Protein AF-A0A838GCB9-F1 (afdb_monomer_lite)

pLDDT: mean 85.81, std 12.66, range [37.22, 97.5]

Secondary structure (DSSP, 8-state):
-----SSS---BTTTTB-HHHHHHHHHHHHHHHHHHSPTT-EEEEEE--S-HHHHHHHHHHHHHTT-EEEEEEEE--SS--TTTSS--S---EEEEEEEPPPHHHHHHHHHHTTSHHHHHHHHHHHHHHS-S--EETTEEEP-GGGSHHHHHHHHHHHHHHTT------HHHHHHHHTTTSEEETTEEE-GGGHHHHHHHHHHH--EEPPP--B-SHHHHHHHHHHHH-GGGT---EEHHHHHHHHHHHB---TTB-PPPHHHHHHHH-EE-TTSEEEPPPHHHHHHHHHHHHHHHHHHHHHHHH--S---SB-HHHHHHHHHHHHHTT-HHHHHHHHTTS-HHHHHT-HHHHHHHHHHHTT--

Radius of gyration: 21.24 Å; chains: 1; bounding box: 48×57×57 Å

Foldseek 3Di:
DDDPCQLPLDQDVVVPCHLVNSLVSLLVVLLVVLVPDAAFDKDKDKFDDQALLNVLSNVLSNVLSQKQWQDKDWAQPVDDDPVLVPDPGDRTIIITMIHRHHPVLVVVLVVQFQHPVNLVSQLVSSQVSHDLFDDDPLATEDRPCQAQVNSLVSSVSNNLSVVGHDNDDSLRSVVVQVVQFDAALRGTHDPVSVVVNVVSCVRRVDYDDDDQADQALVSLLVVVCCQAPVSNVHHFAAPVVVVVVSVVRYDDHFQEPHDDPVVSQQLQWDADPVRTTHGDDSVVRVVSPVVNLVVLCVQLVCLLPDDAASSHGRVSSLLSNLSVCVNVLVLVSLQVSLVSYDSSVCSSDSSSVSSNVSSVVVPD

Sequence (364 aa):
MITDATPEAIMDRVRRKALPDYGRLMQRCFAEYHRVLKPGRWMTVVFHNSSNAVWNVIQEGMLAAGFVVADVRTLDKQQGSFRQVTSSAVKQDLVISAYKPAEAFEERFRTEAGTEEGAWTFVRQHLDQLPVVVERGGIVERIAERQPFLLFDRMVAFHIQRNATVPLSVAAFLAGVQRRFAERDGMLFLPDQVQEYDEARLRLSQVAQIPMIVTDEKAAITWLRQQLDPALGGTPLTYQEIQPRFLTDLRQVKQEELPELRDMLSQNFLEDAVHRWYVPDPGKAEDLEQIRRRDLLRAYQIYVDGKGKLRSFRSEAVRAGFADAYRQGRFAEIVRLAERIPGERLQEDPDMLMYYDNASLRVD

Structure (mmCIF, N/CA/C/O backbone):
data_AF-A0A838GCB9-F1
#
_entry.id   AF-A0A838GCB9-F1
#
loop_
_atom_site.group_PDB
_atom_site.id
_atom_site.type_symbol
_atom_site.label_atom_id
_atom_site.label_alt_id
_atom_site.label_comp_id
_atom_site.label_asym_id
_atom_site.label_entity_id
_atom_site.label_seq_id
_atom_site.pdbx_PDB_ins_code
_atom_site.Cartn_x
_atom_site.Cartn_y
_atom_site.Cartn_z
_atom_site.occupancy
_atom_site.B_iso_or_equiv
_atom_site.auth_seq_id
_atom_site.auth_comp_id
_atom_site.auth_asym_id
_atom_site.auth_atom_id
_atom_site.pdbx_PDB_model_num
ATOM 1 N N . MET A 1 1 ? -6.221 32.661 32.073 1.00 45.91 1 MET A N 1
ATOM 2 C CA . MET A 1 1 ? -7.162 32.248 31.014 1.00 45.91 1 MET A CA 1
ATOM 3 C C . MET A 1 1 ? -6.863 30.783 30.734 1.00 45.91 1 MET A C 1
ATOM 5 O O . MET A 1 1 ? -5.728 30.491 30.389 1.00 45.91 1 MET A O 1
ATOM 9 N N . ILE A 1 2 ? -7.784 29.868 31.037 1.00 59.16 2 ILE A N 1
ATOM 10 C CA . ILE A 1 2 ? -7.606 28.435 30.756 1.00 59.16 2 ILE A CA 1
ATOM 11 C C . ILE A 1 2 ? -8.417 28.174 29.488 1.00 59.16 2 ILE A C 1
ATOM 13 O O . ILE A 1 2 ? -9.639 28.284 29.521 1.00 59.16 2 ILE A O 1
ATOM 17 N N . THR A 1 3 ? -7.745 27.944 28.365 1.00 70.81 3 THR A N 1
ATOM 18 C CA . THR A 1 3 ? -8.379 27.513 27.114 1.00 70.81 3 THR A CA 1
ATOM 19 C C . THR A 1 3 ? -8.881 26.078 27.270 1.00 70.81 3 THR A C 1
ATOM 21 O O . THR A 1 3 ? -8.213 25.250 27.895 1.00 70.81 3 THR A O 1
ATOM 24 N N . ASP A 1 4 ? -10.066 25.786 26.730 1.00 79.81 4 ASP A N 1
ATOM 25 C CA . ASP A 1 4 ? -10.561 24.413 26.651 1.00 79.81 4 ASP A CA 1
ATOM 26 C C . ASP A 1 4 ? -9.705 23.630 25.651 1.00 79.81 4 ASP A C 1
ATOM 28 O O . ASP A 1 4 ? -9.708 23.914 24.456 1.00 79.81 4 ASP A O 1
ATOM 32 N N . ALA A 1 5 ? -8.977 22.640 26.156 1.00 79.19 5 ALA A N 1
ATOM 33 C CA . ALA A 1 5 ? -8.090 21.799 25.363 1.00 79.19 5 ALA A CA 1
ATOM 34 C C . ALA A 1 5 ? -8.735 20.484 24.912 1.00 79.19 5 ALA A C 1
ATOM 36 O O . ALA A 1 5 ? -8.078 19.623 24.319 1.00 79.19 5 ALA A O 1
ATOM 37 N N . THR A 1 6 ? -10.022 20.290 25.197 1.00 81.69 6 THR A N 1
ATOM 38 C CA . THR A 1 6 ? -10.809 19.179 24.657 1.00 81.69 6 THR A CA 1
ATOM 39 C C . THR A 1 6 ? -10.700 19.094 23.127 1.00 81.69 6 THR A C 1
ATOM 41 O O . THR A 1 6 ? -10.344 18.015 22.638 1.00 81.69 6 THR A O 1
ATOM 44 N N . PRO A 1 7 ? -10.890 20.187 22.354 1.00 84.25 7 PRO A N 1
ATOM 45 C CA . PRO A 1 7 ? -10.776 20.146 20.896 1.00 84.25 7 PRO A CA 1
ATOM 46 C C . PRO A 1 7 ? -9.333 20.100 20.368 1.00 84.25 7 PRO A C 1
ATOM 48 O O . PRO A 1 7 ? -9.140 19.843 19.184 1.00 84.25 7 PRO A O 1
ATOM 51 N N . GLU A 1 8 ? -8.316 20.341 21.199 1.00 86.12 8 GLU A N 1
ATOM 52 C CA . GLU A 1 8 ? -6.920 20.395 20.750 1.00 86.12 8 GLU A CA 1
ATOM 53 C C . GLU A 1 8 ? -6.390 18.993 20.426 1.00 86.12 8 GLU A C 1
ATOM 55 O O . GLU A 1 8 ? -6.375 18.124 21.296 1.00 86.12 8 GLU A O 1
ATOM 60 N N . ALA A 1 9 ? -5.906 18.747 19.208 1.00 87.31 9 ALA A N 1
ATOM 61 C CA . ALA A 1 9 ? -5.276 17.476 18.848 1.00 87.31 9 ALA A CA 1
ATOM 62 C C . ALA A 1 9 ? -3.892 17.339 19.520 1.00 87.31 9 ALA A C 1
ATOM 64 O O . ALA A 1 9 ? -2.858 17.618 18.921 1.00 87.31 9 ALA A O 1
ATOM 65 N N . ILE A 1 10 ? -3.884 16.936 20.794 1.00 87.44 10 ILE A N 1
ATOM 66 C CA . ILE A 1 10 ? -2.691 16.702 21.617 1.00 87.44 10 ILE A CA 1
ATOM 67 C C . ILE A 1 10 ? -2.826 15.397 22.406 1.00 87.44 10 ILE A C 1
ATOM 69 O O . ILE A 1 10 ? -3.931 15.003 22.789 1.00 87.44 10 ILE A O 1
ATOM 73 N N . MET A 1 11 ? -1.690 14.763 22.696 1.00 84.44 11 MET A N 1
ATOM 74 C CA . MET A 1 11 ? -1.600 13.671 23.666 1.00 84.44 11 MET A CA 1
ATOM 75 C C . MET A 1 11 ? -1.214 14.241 25.033 1.00 84.44 11 MET A C 1
ATOM 77 O O . MET A 1 11 ? -0.181 14.895 25.170 1.00 84.44 11 MET A O 1
ATOM 81 N N . ASP A 1 12 ? -2.028 13.977 26.052 1.00 85.31 12 ASP A N 1
ATOM 82 C CA . ASP A 1 12 ? -1.832 14.486 27.410 1.00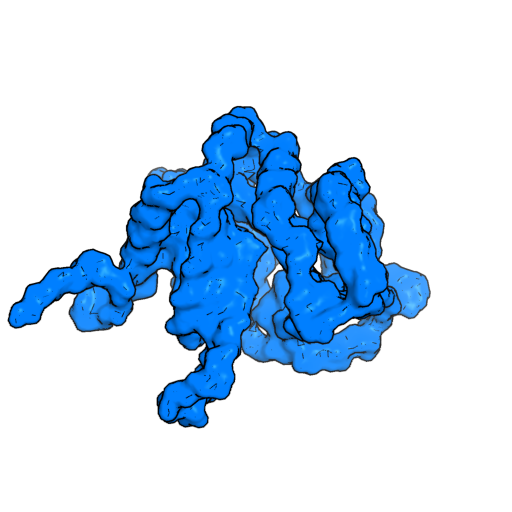 85.31 12 ASP A CA 1
ATOM 83 C C . ASP A 1 12 ? -2.283 13.431 28.427 1.00 85.31 12 ASP A C 1
ATOM 85 O O . ASP A 1 12 ? -3.468 13.117 28.554 1.00 85.31 12 ASP A O 1
ATOM 89 N N . ARG A 1 13 ? -1.322 12.894 29.188 1.00 82.06 13 ARG A N 1
ATOM 90 C CA . ARG A 1 13 ? -1.577 11.852 30.195 1.00 82.06 13 ARG A CA 1
ATOM 91 C C . ARG A 1 13 ? -2.436 12.346 31.358 1.00 82.06 13 ARG A C 1
ATOM 93 O O . ARG A 1 13 ? -3.263 11.586 31.851 1.00 82.06 13 ARG A O 1
ATOM 100 N N . VAL A 1 14 ? -2.257 13.593 31.796 1.00 83.56 14 VAL A N 1
ATOM 101 C CA . VAL A 1 14 ? -3.008 14.170 32.924 1.00 83.56 14 VAL A CA 1
ATOM 102 C C . VAL A 1 14 ? -4.468 14.353 32.527 1.00 83.56 14 VAL A C 1
ATOM 104 O O . VAL A 1 14 ? -5.371 14.053 33.305 1.00 83.56 14 VAL A O 1
ATOM 107 N N . ARG A 1 15 ? -4.696 14.768 31.278 1.00 80.62 15 ARG A N 1
ATOM 108 C CA . ARG A 1 15 ? -6.034 14.939 30.694 1.00 80.62 15 ARG A CA 1
ATOM 109 C C . ARG A 1 15 ? -6.602 13.657 30.081 1.00 80.62 15 ARG A C 1
ATOM 111 O O . ARG A 1 15 ? -7.670 13.705 29.484 1.00 80.62 15 ARG A O 1
ATOM 118 N N . ARG A 1 16 ? -5.911 12.521 30.250 1.00 83.06 16 ARG A N 1
ATOM 119 C CA . ARG A 1 16 ? -6.288 11.193 29.732 1.00 83.06 16 ARG A CA 1
ATOM 120 C C . ARG A 1 16 ? -6.536 11.165 28.216 1.00 83.06 16 ARG A C 1
ATOM 122 O O . ARG A 1 16 ? -7.357 10.385 27.758 1.00 83.06 16 ARG A O 1
ATOM 129 N N . LYS A 1 17 ? -5.817 11.991 27.451 1.00 86.50 17 LYS A N 1
ATOM 130 C CA . LYS A 1 17 ? -5.826 11.985 25.982 1.00 86.50 17 LYS A CA 1
ATOM 131 C C . LYS A 1 17 ? -4.697 11.091 25.491 1.00 86.50 17 LYS A C 1
ATOM 133 O O . LYS A 1 17 ? -3.527 11.488 25.521 1.00 86.50 17 LYS A O 1
ATOM 138 N N . ALA A 1 18 ? -5.042 9.872 25.106 1.00 86.94 18 ALA A N 1
ATOM 139 C CA . ALA A 1 18 ? -4.110 8.888 24.581 1.00 86.94 18 ALA A CA 1
ATOM 140 C C . ALA A 1 18 ? -4.051 8.947 23.045 1.00 86.94 18 ALA A C 1
ATOM 142 O O . ALA A 1 18 ? -4.641 9.814 22.401 1.00 86.94 18 ALA A O 1
ATOM 143 N N . LEU A 1 19 ? -3.297 8.025 22.449 1.00 83.69 19 LEU A N 1
ATOM 144 C CA . LEU A 1 19 ? -3.118 7.950 21.002 1.00 83.69 19 LEU A CA 1
ATOM 145 C C . LEU A 1 19 ? -4.442 7.728 20.230 1.00 83.69 19 LEU A C 1
ATOM 147 O O . LEU A 1 19 ? -4.638 8.416 19.230 1.00 83.69 19 LEU A O 1
ATOM 151 N N . PRO A 1 20 ? -5.399 6.900 20.704 1.00 83.00 20 PRO A N 1
ATOM 152 C CA . PRO A 1 20 ? -6.718 6.804 20.069 1.00 83.00 20 PRO A CA 1
ATOM 153 C C . PRO A 1 20 ? -7.492 8.134 20.056 1.00 83.00 20 PRO A C 1
ATOM 155 O O . PRO A 1 20 ? -8.086 8.500 19.043 1.00 83.00 20 PRO A O 1
ATOM 158 N N . ASP A 1 21 ? -7.447 8.902 21.152 1.00 86.25 21 ASP A N 1
ATOM 159 C CA . ASP A 1 21 ? -8.101 10.216 21.225 1.00 86.25 21 ASP A CA 1
ATOM 160 C C . ASP A 1 21 ? -7.461 11.211 20.256 1.00 86.25 21 ASP A C 1
ATOM 162 O O . ASP A 1 21 ? -8.157 11.969 19.577 1.00 86.25 21 ASP A O 1
ATOM 166 N N . TYR A 1 22 ? -6.126 11.192 20.177 1.00 88.81 22 TYR A N 1
ATOM 167 C CA . TYR A 1 22 ? -5.368 11.991 19.221 1.00 88.81 22 TYR A CA 1
ATOM 168 C C . TYR A 1 22 ? -5.768 11.656 17.781 1.00 88.81 22 TYR A C 1
ATOM 170 O O . TYR A 1 22 ? -6.058 12.572 17.014 1.00 88.81 22 TYR A O 1
ATOM 178 N N . GLY A 1 23 ? -5.874 10.369 17.442 1.00 86.81 23 GLY A N 1
ATOM 179 C CA . GLY A 1 23 ? -6.330 9.918 16.128 1.00 86.81 23 GLY A CA 1
ATOM 180 C C . GLY A 1 23 ? -7.715 10.423 15.769 1.00 86.81 23 GLY A C 1
ATOM 181 O O . GLY A 1 23 ? -7.888 11.058 14.731 1.00 86.81 23 GLY A O 1
ATOM 182 N N . ARG A 1 24 ? -8.682 10.270 16.678 1.00 88.31 24 ARG A N 1
ATOM 183 C CA . ARG A 1 24 ? -10.041 10.788 16.479 1.00 88.31 24 ARG A CA 1
ATOM 184 C C . ARG A 1 24 ? -10.065 12.306 16.273 1.00 88.31 24 ARG A C 1
ATOM 186 O O . ARG A 1 24 ? -10.846 12.812 15.467 1.00 88.31 24 ARG A O 1
ATOM 193 N N . LEU A 1 25 ? -9.245 13.057 17.007 1.00 92.25 25 LEU A N 1
ATOM 194 C CA . LEU A 1 25 ? -9.152 14.512 16.851 1.00 92.25 25 LEU A CA 1
ATOM 195 C C . LEU A 1 25 ? -8.504 14.897 15.515 1.00 92.25 25 LEU A C 1
ATOM 197 O O . LEU A 1 25 ? -9.031 15.766 14.823 1.00 92.25 25 LEU A O 1
ATOM 201 N N . MET A 1 26 ? -7.431 14.212 15.117 1.00 93.25 26 MET A N 1
ATOM 202 C CA . MET A 1 26 ? -6.788 14.411 13.817 1.00 93.25 26 MET A CA 1
ATOM 203 C C . MET A 1 26 ? -7.731 14.078 12.659 1.00 93.25 26 MET A C 1
ATOM 205 O O . MET A 1 26 ? -7.860 14.881 11.738 1.00 93.25 26 MET A O 1
ATOM 209 N N . GLN A 1 27 ? -8.464 12.965 12.732 1.00 93.12 27 GLN A N 1
ATOM 210 C CA . GLN A 1 27 ? -9.489 12.605 11.750 1.00 93.12 27 GLN A CA 1
ATOM 211 C C . GLN A 1 27 ? -10.542 13.711 11.607 1.00 93.12 27 GLN A C 1
ATOM 213 O O . GLN A 1 27 ? -10.921 14.054 10.492 1.00 93.12 27 GLN A O 1
ATOM 218 N N . ARG A 1 28 ? -10.990 14.330 12.711 1.00 94.06 28 ARG A N 1
ATOM 219 C CA . ARG A 1 28 ? -11.922 15.473 12.651 1.00 94.06 28 ARG A CA 1
ATOM 220 C C . ARG A 1 28 ? -11.315 16.682 11.939 1.00 94.06 28 ARG A C 1
ATOM 222 O O . ARG A 1 28 ? -12.014 17.324 11.159 1.00 94.06 28 ARG A O 1
ATOM 229 N N . CYS A 1 29 ? -10.039 16.987 12.181 1.00 95.25 29 CYS A N 1
ATOM 230 C CA . CYS A 1 29 ? -9.337 18.043 11.449 1.00 95.25 29 CYS A CA 1
ATOM 231 C C . CYS A 1 29 ? -9.272 17.727 9.949 1.00 95.25 29 CYS A C 1
ATOM 233 O O . CYS A 1 29 ? -9.591 18.586 9.130 1.00 95.25 29 CYS A O 1
ATOM 235 N N . PHE A 1 30 ? -8.925 16.491 9.582 1.00 96.31 30 PHE A N 1
ATOM 236 C CA . PHE A 1 30 ? -8.882 16.069 8.183 1.00 96.31 30 PHE A CA 1
ATOM 237 C C . PHE A 1 30 ? -10.261 16.064 7.529 1.00 96.31 30 PHE A C 1
ATOM 239 O O . PHE A 1 30 ? -10.378 16.515 6.396 1.00 96.31 30 PHE A O 1
ATOM 246 N N . ALA A 1 31 ? -11.318 15.661 8.232 1.00 96.38 31 ALA A N 1
ATOM 247 C CA . ALA A 1 31 ? -12.684 15.743 7.722 1.00 96.38 31 ALA A CA 1
ATOM 248 C C . ALA A 1 31 ? -13.076 17.192 7.391 1.00 96.38 31 ALA A C 1
ATOM 250 O O . ALA A 1 31 ? -13.691 17.451 6.356 1.00 96.38 31 ALA A O 1
ATOM 251 N N . GLU A 1 32 ? -12.661 18.152 8.221 1.00 97.31 32 GLU A N 1
ATOM 252 C CA . GLU A 1 32 ? -12.894 19.569 7.949 1.00 97.31 32 GLU A CA 1
ATOM 253 C C . GLU A 1 32 ? -12.072 20.069 6.753 1.00 97.31 32 GLU A C 1
ATOM 255 O O . GLU A 1 32 ? -12.615 20.752 5.882 1.00 97.31 32 GLU A O 1
ATOM 260 N N . TYR A 1 33 ? -10.801 19.668 6.633 1.00 96.75 33 TYR A N 1
ATOM 261 C CA . TYR A 1 33 ? -9.998 19.966 5.441 1.00 96.75 33 TYR A CA 1
ATOM 262 C C . TYR A 1 33 ? -10.607 19.363 4.175 1.00 96.75 33 TYR A C 1
ATOM 264 O O . TYR A 1 33 ? -10.706 20.043 3.156 1.00 96.75 33 TYR A O 1
ATOM 272 N N . HIS A 1 34 ? -11.087 18.123 4.241 1.00 96.44 34 HIS A N 1
ATOM 273 C CA . HIS A 1 34 ? -11.761 17.463 3.131 1.00 96.44 34 HIS A CA 1
ATOM 274 C C . HIS A 1 34 ? -13.046 18.201 2.735 1.00 96.44 34 HIS A C 1
ATOM 276 O O . HIS A 1 34 ? -13.335 18.357 1.545 1.00 96.44 34 HIS A O 1
ATOM 282 N N . ARG A 1 35 ? -13.809 18.707 3.713 1.00 96.75 35 ARG A N 1
ATOM 283 C CA . ARG A 1 35 ? -15.036 19.481 3.481 1.00 96.75 35 ARG A CA 1
ATOM 284 C C . ARG A 1 35 ? -14.763 20.773 2.708 1.00 96.75 35 ARG A C 1
ATOM 286 O O . ARG A 1 35 ? -15.509 21.081 1.781 1.00 96.75 35 ARG A O 1
ATOM 293 N N . VAL A 1 36 ? -13.719 21.521 3.075 1.00 97.19 36 VAL A N 1
ATOM 294 C CA . VAL A 1 36 ? -13.419 22.834 2.466 1.00 97.19 36 VAL A CA 1
ATOM 295 C C . VAL A 1 36 ? -12.573 22.749 1.195 1.00 97.19 36 VAL A C 1
ATOM 297 O O . VAL A 1 36 ? -12.641 23.646 0.353 1.00 97.19 36 VAL A O 1
ATOM 300 N N . LEU A 1 37 ? -11.780 21.688 1.029 1.00 96.94 37 LEU A N 1
ATOM 301 C CA . LEU A 1 37 ? -10.939 21.508 -0.148 1.00 96.94 37 LEU A CA 1
ATOM 302 C C . LEU A 1 37 ? -11.798 21.181 -1.379 1.00 96.94 37 LEU A C 1
ATOM 304 O O . LEU A 1 37 ? -12.712 20.351 -1.334 1.00 96.94 37 LEU A O 1
ATOM 308 N N . LYS A 1 38 ? -11.497 21.830 -2.508 1.00 96.38 38 LYS A N 1
ATOM 309 C CA . LYS A 1 38 ? -12.174 21.547 -3.783 1.00 96.38 38 LYS A CA 1
ATOM 310 C C . LYS A 1 38 ? -11.822 20.128 -4.275 1.00 96.38 38 LYS A C 1
ATOM 312 O O . LYS A 1 38 ? -10.686 19.702 -4.064 1.00 96.38 38 LYS A O 1
ATOM 317 N N . PRO A 1 39 ? -12.745 19.406 -4.938 1.00 94.19 39 PRO A N 1
ATOM 318 C CA . PRO A 1 39 ? -12.444 18.106 -5.544 1.00 94.19 39 PRO A CA 1
ATOM 319 C C . PRO A 1 39 ? -11.237 18.162 -6.494 1.00 94.19 39 PRO A C 1
ATOM 321 O O . PRO A 1 39 ? -11.030 19.172 -7.172 1.00 94.19 39 PRO A O 1
ATOM 324 N N . GLY A 1 40 ? -10.430 17.098 -6.521 1.00 91.38 40 GLY A N 1
ATOM 325 C CA . GLY A 1 40 ? -9.207 17.004 -7.332 1.00 91.38 40 GLY A CA 1
ATOM 326 C C . GLY A 1 40 ? -8.047 17.887 -6.857 1.00 91.38 40 GLY A C 1
ATOM 327 O O . GLY A 1 40 ? -7.080 18.085 -7.589 1.00 91.38 40 GLY A O 1
ATOM 328 N N . ARG A 1 41 ? -8.137 18.489 -5.663 1.00 94.69 41 ARG A N 1
ATOM 329 C CA . ARG A 1 41 ? -7.059 19.307 -5.087 1.00 94.69 41 ARG A CA 1
ATOM 330 C C . ARG A 1 41 ? -6.334 18.572 -3.972 1.00 94.69 41 ARG A C 1
ATOM 332 O O . ARG A 1 41 ? -6.837 17.614 -3.389 1.00 94.69 41 ARG A O 1
ATOM 339 N N . TRP A 1 42 ? -5.133 19.060 -3.703 1.00 95.44 42 TRP A N 1
ATOM 340 C CA . TRP A 1 42 ? -4.157 18.427 -2.835 1.00 95.44 42 TRP A CA 1
ATOM 341 C C . TRP A 1 42 ? -4.040 19.155 -1.506 1.00 95.44 42 TRP A C 1
ATOM 343 O O . TRP A 1 42 ? -4.253 20.366 -1.418 1.00 95.44 42 TRP A O 1
ATOM 353 N N . MET A 1 43 ? -3.642 18.404 -0.491 1.00 95.12 43 MET A N 1
ATOM 354 C CA . MET A 1 43 ? -3.078 18.929 0.735 1.00 95.12 43 MET A CA 1
ATOM 355 C C . MET A 1 43 ? -1.759 18.219 1.028 1.00 95.12 43 MET A C 1
ATOM 357 O O . MET A 1 43 ? -1.580 17.040 0.715 1.00 95.12 43 MET A O 1
ATOM 361 N N . THR A 1 44 ? -0.848 18.937 1.671 1.00 92.50 44 THR A N 1
ATOM 362 C CA . THR A 1 44 ? 0.411 18.378 2.152 1.00 92.50 44 THR A CA 1
ATOM 363 C C . THR A 1 44 ? 0.498 18.615 3.646 1.00 92.50 44 THR A C 1
ATOM 365 O O . THR A 1 44 ? 0.353 19.743 4.118 1.00 92.50 44 THR A O 1
ATOM 368 N N . VAL A 1 45 ? 0.733 17.543 4.391 1.00 90.75 45 VAL A N 1
ATOM 369 C CA . VAL A 1 45 ? 0.873 17.568 5.842 1.00 90.75 45 VAL A CA 1
ATOM 370 C C . VAL A 1 45 ? 2.329 17.306 6.172 1.00 90.75 45 VAL A C 1
ATOM 372 O O . VAL A 1 45 ? 2.877 16.261 5.827 1.00 90.75 45 VAL A O 1
ATOM 375 N N . VAL A 1 46 ? 2.954 18.272 6.838 1.00 86.00 46 VAL A N 1
ATOM 376 C CA . VAL A 1 46 ? 4.311 18.134 7.365 1.00 86.00 46 VAL A CA 1
ATOM 377 C C . VAL A 1 46 ? 4.205 17.903 8.857 1.00 86.00 46 VAL A C 1
ATOM 379 O O . VAL A 1 46 ? 3.587 18.692 9.574 1.00 86.00 46 VAL A O 1
ATOM 382 N N . PHE A 1 47 ? 4.800 16.819 9.325 1.00 80.00 47 PHE A N 1
ATOM 383 C CA . PHE A 1 47 ? 4.770 16.457 10.730 1.00 80.00 47 PHE A CA 1
ATOM 384 C C . PHE A 1 47 ? 6.129 15.910 11.161 1.00 80.00 47 PHE A C 1
ATOM 386 O O . PHE A 1 47 ? 6.981 15.606 10.328 1.00 80.00 47 PHE A O 1
ATOM 393 N N . HIS A 1 48 ? 6.352 15.831 12.469 1.00 77.56 48 HIS A N 1
ATOM 394 C CA . HIS A 1 48 ? 7.546 15.235 13.051 1.00 77.56 48 HIS A CA 1
ATOM 395 C C . HIS A 1 48 ? 7.163 14.452 14.301 1.00 77.56 48 HIS A C 1
ATOM 397 O O . HIS A 1 48 ? 6.597 15.011 15.244 1.00 77.56 48 HIS A O 1
ATOM 403 N N . ASN A 1 49 ? 7.518 13.171 14.336 1.00 70.44 49 ASN A N 1
ATOM 404 C CA . ASN A 1 49 ? 7.393 12.340 15.523 1.00 70.44 49 ASN A CA 1
ATOM 405 C C . ASN A 1 49 ? 8.398 11.188 15.488 1.00 70.44 49 ASN A C 1
ATOM 407 O O . ASN A 1 49 ? 8.739 10.670 14.428 1.00 70.44 49 ASN A O 1
ATOM 411 N N . SER A 1 50 ? 8.859 10.760 16.658 1.00 64.88 50 SER A N 1
ATOM 412 C CA . SER A 1 50 ? 9.741 9.600 16.793 1.00 64.88 50 SER A CA 1
ATOM 413 C C . SER A 1 50 ? 8.990 8.263 16.864 1.00 64.88 50 SER A C 1
ATOM 415 O O . SER A 1 50 ? 9.633 7.218 16.841 1.00 64.88 50 SER A O 1
ATOM 417 N N . SER A 1 51 ? 7.656 8.277 16.965 1.00 69.50 51 SER A N 1
ATOM 418 C CA . SER A 1 51 ? 6.800 7.092 17.089 1.00 69.50 51 SER A CA 1
ATOM 419 C C . SER A 1 51 ? 6.038 6.794 15.795 1.00 69.50 51 SER A C 1
ATOM 421 O O . SER A 1 51 ? 5.169 7.571 15.398 1.00 69.50 51 SER A O 1
ATOM 423 N N . ASN A 1 52 ? 6.315 5.628 15.193 1.00 66.94 52 ASN A N 1
ATOM 424 C CA . ASN A 1 52 ? 5.602 5.062 14.032 1.00 66.94 52 ASN A CA 1
ATOM 425 C C . ASN A 1 52 ? 4.083 4.994 14.238 1.00 66.94 52 ASN A C 1
ATOM 427 O O . ASN A 1 52 ? 3.326 5.339 13.335 1.00 66.94 52 ASN A O 1
ATOM 431 N N . ALA A 1 53 ? 3.633 4.662 15.449 1.00 69.88 53 ALA A N 1
ATOM 432 C CA . ALA A 1 53 ? 2.211 4.604 15.769 1.00 69.88 53 ALA A CA 1
ATOM 433 C C . ALA A 1 53 ? 1.498 5.959 15.569 1.00 69.88 53 ALA A C 1
ATOM 435 O O . ALA A 1 53 ? 0.383 6.001 15.056 1.00 69.88 53 ALA A O 1
ATOM 436 N N . VAL A 1 54 ? 2.145 7.088 15.893 1.00 79.00 54 VAL A N 1
ATOM 437 C CA . VAL A 1 54 ? 1.554 8.424 15.670 1.00 79.00 54 VAL A CA 1
ATOM 438 C C . VAL A 1 54 ? 1.451 8.746 14.179 1.00 79.00 54 VAL A C 1
ATOM 440 O O . VAL A 1 54 ? 0.465 9.338 13.740 1.00 79.00 54 VAL A O 1
ATOM 443 N N . TRP A 1 55 ? 2.447 8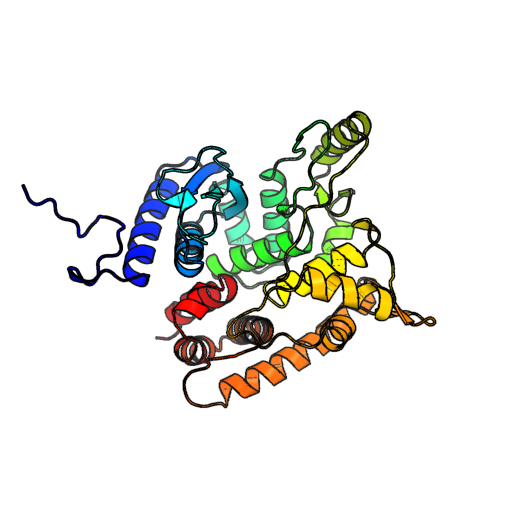.340 13.391 1.00 76.38 55 TRP A N 1
ATOM 444 C CA . TRP A 1 55 ? 2.456 8.552 11.943 1.00 76.38 55 TRP A CA 1
ATOM 445 C C . TRP A 1 55 ? 1.302 7.851 11.243 1.00 76.38 55 TRP A C 1
ATOM 447 O O . TRP A 1 55 ? 0.633 8.440 10.393 1.00 76.38 55 TRP A O 1
ATOM 457 N N . ASN A 1 56 ? 1.053 6.606 11.616 1.00 75.88 56 ASN A N 1
ATOM 458 C CA . ASN A 1 56 ? 0.004 5.817 10.997 1.00 75.88 56 ASN A CA 1
ATOM 459 C C . ASN A 1 56 ? -1.384 6.282 11.403 1.00 75.88 56 ASN A C 1
ATOM 461 O O . ASN A 1 56 ? -2.241 6.385 10.537 1.00 75.88 56 ASN A O 1
ATOM 465 N N . VAL A 1 57 ? -1.570 6.686 12.661 1.00 83.62 57 VAL A N 1
ATOM 466 C CA . VAL A 1 57 ? -2.813 7.316 13.125 1.00 83.62 57 VAL A CA 1
ATOM 467 C C . VAL A 1 57 ? -3.145 8.583 12.321 1.00 83.62 57 VAL A C 1
ATOM 469 O O . VAL A 1 57 ? -4.305 8.865 12.026 1.00 83.62 57 VAL A O 1
ATOM 472 N N . ILE A 1 58 ? -2.133 9.358 11.923 1.00 87.00 58 ILE A N 1
ATOM 473 C CA . ILE A 1 58 ? -2.331 10.530 11.062 1.00 87.00 58 ILE A CA 1
ATOM 474 C C . ILE A 1 58 ? -2.737 10.115 9.641 1.00 87.00 58 ILE A C 1
ATOM 476 O O . ILE A 1 58 ? -3.690 10.679 9.105 1.00 87.00 58 ILE A O 1
ATOM 480 N N . GLN A 1 59 ? -2.045 9.144 9.036 1.00 84.44 59 GLN A N 1
ATOM 481 C CA . GLN A 1 59 ? -2.381 8.643 7.695 1.00 84.44 59 GLN A CA 1
ATOM 482 C C . GLN A 1 59 ? -3.784 8.030 7.652 1.00 84.44 59 GLN A C 1
ATOM 484 O O . GLN A 1 59 ? -4.575 8.361 6.774 1.00 84.44 59 GLN A O 1
ATOM 489 N N . GLU A 1 60 ? -4.118 7.202 8.634 1.00 82.75 60 GLU A N 1
ATOM 490 C CA . GLU A 1 60 ? -5.448 6.638 8.832 1.00 82.75 60 GLU A CA 1
ATOM 491 C C . GLU A 1 60 ? -6.501 7.738 8.967 1.00 82.75 60 GLU A C 1
ATOM 493 O O . GLU A 1 60 ? -7.513 7.704 8.274 1.00 82.75 60 GLU A O 1
ATOM 498 N N . GLY A 1 61 ? -6.248 8.760 9.789 1.00 89.38 61 GLY A N 1
ATOM 499 C CA . GLY A 1 61 ? -7.157 9.892 9.928 1.00 89.38 61 GLY A CA 1
ATOM 500 C C . GLY A 1 61 ? -7.431 10.611 8.601 1.00 89.38 61 GLY A C 1
ATOM 501 O O . GLY A 1 61 ? -8.555 11.061 8.380 1.00 89.38 61 GLY A O 1
ATOM 502 N N . MET A 1 62 ? -6.440 10.710 7.704 1.00 91.88 62 MET A N 1
ATOM 503 C CA . MET A 1 62 ? -6.635 11.269 6.357 1.00 91.88 62 MET A CA 1
ATOM 504 C C . MET A 1 62 ? -7.479 10.347 5.477 1.00 91.88 62 MET A C 1
ATOM 506 O O . MET A 1 62 ? -8.421 10.801 4.827 1.00 91.88 62 MET A O 1
ATOM 510 N N . LEU A 1 63 ? -7.146 9.059 5.477 1.00 88.56 63 LEU A N 1
ATOM 511 C CA . LEU A 1 63 ? -7.832 8.025 4.713 1.00 88.56 63 LEU A CA 1
ATOM 512 C C . LEU A 1 63 ? -9.312 7.913 5.118 1.00 88.56 63 LEU A C 1
ATOM 514 O O . LEU A 1 63 ? -10.204 8.007 4.278 1.00 88.56 63 LEU A O 1
ATOM 518 N N . ALA A 1 64 ? -9.588 7.836 6.420 1.00 87.44 64 ALA A N 1
ATOM 519 C CA . ALA A 1 64 ? -10.935 7.812 6.983 1.00 87.44 64 ALA A CA 1
ATOM 520 C C . ALA A 1 64 ? -11.715 9.118 6.743 1.00 87.44 64 ALA A C 1
ATOM 522 O O . ALA A 1 64 ? -12.945 9.116 6.754 1.00 87.44 64 ALA A O 1
ATOM 523 N N . ALA A 1 65 ? -11.025 10.241 6.515 1.00 92.69 65 ALA A N 1
ATOM 524 C CA . ALA A 1 65 ? -11.641 11.501 6.097 1.00 92.69 65 ALA A CA 1
ATOM 525 C C . ALA A 1 65 ? -11.956 11.564 4.587 1.00 92.69 65 ALA A C 1
ATOM 527 O O . ALA A 1 65 ? -12.586 12.527 4.147 1.00 92.69 65 ALA A O 1
ATOM 528 N N . GLY A 1 66 ? -11.548 10.560 3.803 1.00 91.56 66 GLY A N 1
ATOM 529 C CA . GLY A 1 66 ? -11.822 10.444 2.368 1.00 91.56 66 GLY A CA 1
ATOM 530 C C . GLY A 1 66 ? -10.676 10.876 1.450 1.00 91.56 66 GLY A C 1
ATOM 531 O O . GLY A 1 66 ? -10.828 10.818 0.228 1.00 91.56 66 GLY A O 1
ATOM 532 N N . PHE A 1 67 ? -9.528 11.282 1.999 1.00 94.56 67 PHE A N 1
ATOM 533 C CA . PHE A 1 67 ? -8.342 11.572 1.193 1.00 94.56 67 PHE A CA 1
ATOM 534 C C . PHE A 1 67 ? -7.689 10.295 0.665 1.00 94.56 67 PHE A C 1
ATOM 536 O O . PHE A 1 67 ? -7.740 9.245 1.297 1.00 94.56 67 PHE A O 1
ATOM 543 N N . VAL A 1 68 ? -6.991 10.414 -0.462 1.00 92.06 68 VAL A N 1
ATOM 544 C CA . VAL A 1 68 ? -6.088 9.376 -0.962 1.00 92.06 68 VAL A CA 1
ATOM 545 C C . VAL A 1 68 ? -4.654 9.849 -0.769 1.00 92.06 68 VAL A C 1
ATOM 547 O O . VAL A 1 68 ? -4.267 10.897 -1.287 1.00 92.06 68 VAL A O 1
ATOM 550 N N . VAL A 1 69 ? -3.870 9.088 -0.003 1.00 88.69 69 VAL A N 1
ATOM 551 C CA . VAL A 1 69 ? -2.435 9.342 0.179 1.00 88.69 69 VAL A CA 1
ATOM 552 C C . VAL A 1 69 ? -1.717 8.976 -1.113 1.00 88.69 69 VAL A C 1
ATOM 554 O O . VAL A 1 69 ? -1.851 7.854 -1.595 1.00 88.69 69 VAL A O 1
ATOM 557 N N . ALA A 1 70 ? -0.987 9.933 -1.675 1.00 85.44 70 ALA A N 1
ATOM 558 C CA . ALA A 1 70 ? -0.332 9.794 -2.968 1.00 85.44 70 ALA A CA 1
ATOM 559 C C . ALA A 1 70 ? 1.188 9.764 -2.889 1.00 85.44 70 ALA A C 1
ATOM 561 O O . ALA A 1 70 ? 1.811 9.353 -3.858 1.00 85.44 70 ALA A O 1
ATOM 562 N N . ASP A 1 71 ? 1.776 10.245 -1.794 1.00 79.25 71 ASP A N 1
ATOM 563 C CA . ASP A 1 71 ? 3.222 10.245 -1.599 1.00 79.25 71 ASP A CA 1
ATOM 564 C C . ASP A 1 71 ? 3.560 10.470 -0.120 1.00 79.25 71 ASP A C 1
ATOM 566 O O . ASP A 1 71 ? 2.929 11.292 0.555 1.00 79.25 71 ASP A O 1
ATOM 570 N N . VAL A 1 72 ? 4.574 9.763 0.379 1.00 72.19 72 VAL A N 1
ATOM 571 C CA . VAL A 1 72 ? 5.128 9.949 1.726 1.00 72.19 72 VAL A CA 1
ATOM 572 C C . VAL A 1 72 ? 6.641 10.061 1.605 1.00 72.19 72 VAL A C 1
ATOM 574 O O . VAL A 1 72 ? 7.322 9.100 1.255 1.00 72.19 72 VAL A O 1
ATOM 577 N N . ARG A 1 73 ? 7.180 11.241 1.918 1.00 71.06 73 ARG A N 1
ATOM 578 C CA . ARG A 1 73 ? 8.620 11.531 1.829 1.00 71.06 73 ARG A CA 1
ATOM 579 C C . ARG A 1 73 ? 9.190 11.953 3.166 1.00 71.06 73 ARG A C 1
ATOM 581 O O . ARG A 1 73 ? 8.477 12.502 4.000 1.00 71.06 73 ARG A O 1
ATOM 588 N N . THR A 1 74 ? 10.496 11.781 3.335 1.00 61.88 74 THR A N 1
ATOM 589 C CA . THR A 1 74 ? 11.247 12.433 4.408 1.00 61.88 74 THR A CA 1
ATOM 590 C C . THR A 1 74 ? 11.750 13.810 3.959 1.00 61.88 74 THR A C 1
ATOM 592 O O . THR A 1 74 ? 12.188 14.003 2.824 1.00 61.88 74 THR A O 1
ATOM 595 N N . LEU A 1 75 ? 11.686 14.791 4.855 1.00 60.91 75 LEU A N 1
ATOM 596 C CA . LEU A 1 75 ? 12.224 16.135 4.703 1.00 60.91 75 LEU A CA 1
ATOM 597 C C . LEU A 1 75 ? 13.403 16.304 5.662 1.00 60.91 75 LEU A C 1
ATOM 599 O O . LEU A 1 75 ? 13.242 16.327 6.885 1.00 60.91 75 LEU A O 1
ATOM 603 N N . ASP A 1 76 ? 14.594 16.449 5.086 1.00 57.44 76 ASP A N 1
ATOM 604 C CA . ASP A 1 76 ? 15.804 16.798 5.820 1.00 57.44 76 ASP A CA 1
ATOM 605 C C . ASP A 1 76 ? 15.936 18.323 5.904 1.00 57.44 76 ASP A C 1
ATOM 607 O O . ASP A 1 76 ? 16.141 19.005 4.899 1.00 57.44 76 ASP A O 1
ATOM 611 N N . LYS A 1 77 ? 15.792 18.868 7.114 1.00 55.06 77 LYS A N 1
ATOM 612 C CA . LYS A 1 77 ? 15.833 20.314 7.363 1.00 55.06 77 LYS A CA 1
ATOM 613 C C . LYS A 1 77 ? 17.247 20.905 7.348 1.00 55.06 77 LYS A C 1
ATOM 615 O O . LYS A 1 77 ? 17.360 22.122 7.465 1.00 55.06 77 LYS A O 1
ATOM 620 N N . GLN A 1 78 ? 18.303 20.089 7.215 1.00 47.31 78 GLN A N 1
ATOM 621 C CA . GLN A 1 78 ? 19.737 20.446 7.235 1.00 47.31 78 GLN A CA 1
ATOM 622 C C . GLN A 1 78 ? 20.254 21.141 8.517 1.00 47.31 78 GLN A C 1
ATOM 624 O O . GLN A 1 78 ? 21.390 20.901 8.921 1.00 47.31 78 GLN A O 1
ATOM 629 N N . GLN A 1 79 ? 19.443 21.950 9.207 1.00 39.69 79 GLN A N 1
ATOM 630 C CA . GLN A 1 79 ? 19.770 22.631 10.457 1.00 39.69 79 GLN A CA 1
ATOM 631 C C . GLN A 1 79 ? 18.912 22.065 11.600 1.00 39.69 79 GLN A C 1
ATOM 633 O O . GLN A 1 79 ? 17.722 22.353 11.723 1.00 39.69 79 GLN A O 1
ATOM 638 N N . GLY A 1 80 ? 19.514 21.215 12.435 1.00 44.53 80 GLY A N 1
ATOM 639 C CA . GLY A 1 80 ? 18.852 20.653 13.613 1.00 44.53 80 GLY A CA 1
ATOM 640 C C . GLY A 1 80 ? 18.771 21.662 14.760 1.00 44.53 80 GLY A C 1
ATOM 641 O O . GLY A 1 80 ? 19.707 22.426 14.997 1.00 44.53 80 GLY A O 1
ATOM 642 N N . SER A 1 81 ? 17.677 21.648 15.522 1.00 49.22 81 SER A N 1
ATOM 643 C CA . SER A 1 81 ? 17.625 22.366 16.803 1.00 49.22 81 SER A CA 1
ATOM 644 C C . SER A 1 81 ? 18.610 21.747 17.808 1.00 49.22 81 SER A C 1
ATOM 646 O O . SER A 1 81 ? 18.937 20.562 17.719 1.00 49.22 81 SER A O 1
ATOM 648 N N . PHE A 1 82 ? 19.043 22.503 18.823 1.00 44.97 82 PHE A N 1
ATOM 649 C CA . PHE A 1 82 ? 19.990 22.036 19.853 1.00 44.97 82 PHE A CA 1
ATOM 650 C C . PHE A 1 82 ? 19.590 20.707 20.547 1.00 44.97 82 PHE A C 1
ATOM 652 O O . PHE A 1 82 ? 20.461 20.005 21.055 1.00 44.97 82 PHE A O 1
ATOM 659 N N . ARG A 1 83 ? 18.302 20.311 20.538 1.00 45.22 83 ARG A N 1
ATOM 660 C CA . ARG A 1 83 ? 17.822 19.008 21.058 1.00 45.22 83 ARG A CA 1
ATOM 661 C C . ARG A 1 83 ? 17.900 17.838 20.063 1.00 45.22 83 ARG A C 1
ATOM 663 O O . ARG A 1 83 ? 17.886 16.683 20.483 1.00 45.22 83 ARG A O 1
ATOM 670 N N . GLN A 1 84 ? 17.997 18.110 18.764 1.00 37.22 84 GLN A N 1
ATOM 671 C CA . GLN A 1 84 ? 18.173 17.086 17.722 1.00 37.22 84 GLN A CA 1
ATOM 672 C C . GLN A 1 84 ? 19.637 16.643 17.575 1.00 37.22 84 GLN A C 1
ATOM 674 O O . GLN A 1 84 ? 19.910 15.601 16.986 1.00 37.22 84 GLN A O 1
ATOM 679 N N . VAL A 1 85 ? 20.584 17.403 18.135 1.00 44.88 85 VAL A N 1
ATOM 680 C CA . VAL A 1 85 ? 22.017 17.058 18.139 1.00 44.88 85 VAL A CA 1
ATOM 681 C C . VAL A 1 85 ? 22.354 16.029 19.231 1.00 44.88 85 VAL A C 1
ATOM 683 O O . VAL A 1 85 ? 23.303 15.267 19.083 1.00 44.88 85 VAL A O 1
ATOM 686 N N . THR A 1 86 ? 21.561 15.958 20.308 1.00 40.78 86 THR A N 1
ATOM 687 C CA . THR A 1 86 ? 21.851 15.144 21.506 1.00 40.78 86 THR A CA 1
ATOM 688 C C . THR A 1 86 ? 21.048 13.845 21.623 1.00 40.78 86 THR A C 1
ATOM 690 O O . THR A 1 86 ? 21.307 13.066 22.537 1.00 40.78 86 THR A O 1
ATOM 693 N N . SER A 1 87 ? 20.099 13.573 20.720 1.00 40.69 87 SER A N 1
ATOM 694 C CA . SER A 1 87 ? 19.278 12.354 20.748 1.00 40.69 87 SER A CA 1
ATOM 695 C C . SER A 1 87 ? 19.501 11.478 19.511 1.00 40.69 87 SER A C 1
ATOM 697 O O . SER A 1 87 ? 19.627 11.968 18.393 1.00 40.69 87 SER A O 1
ATOM 699 N N . SER A 1 88 ? 19.517 10.157 19.704 1.00 38.59 88 SER A N 1
ATOM 700 C CA . SER A 1 88 ? 19.555 9.123 18.655 1.00 38.59 88 SER A CA 1
ATOM 701 C C . SER A 1 88 ? 18.206 8.939 17.932 1.00 38.59 88 SER A C 1
ATOM 703 O O . SER A 1 88 ? 17.958 7.899 17.324 1.00 38.59 88 SER A O 1
ATOM 705 N N . ALA A 1 89 ? 17.321 9.937 18.011 1.00 38.56 89 ALA A N 1
ATOM 706 C CA . ALA A 1 89 ? 16.003 9.922 17.392 1.00 38.56 89 ALA A CA 1
ATOM 707 C C . ALA A 1 89 ? 16.095 10.195 15.881 1.00 38.56 89 ALA A C 1
ATOM 709 O O . ALA A 1 89 ? 16.987 10.907 15.415 1.00 38.56 89 ALA A O 1
ATOM 710 N N . VAL A 1 90 ? 15.160 9.620 15.120 1.00 44.88 90 VAL A N 1
ATOM 711 C CA . VAL A 1 90 ? 15.027 9.805 13.667 1.00 44.88 90 VAL A CA 1
ATOM 712 C C . VAL A 1 90 ? 14.993 11.305 13.338 1.00 44.88 90 VAL A C 1
ATOM 714 O O . VAL A 1 90 ? 14.194 12.056 13.893 1.00 44.88 90 VAL A O 1
ATOM 717 N N . LYS A 1 91 ? 15.915 11.751 12.475 1.00 49.25 91 LYS A N 1
ATOM 718 C CA . LYS A 1 91 ? 16.265 13.172 12.273 1.00 49.25 91 LYS A CA 1
ATOM 719 C C . LYS A 1 91 ? 15.445 13.902 11.202 1.00 49.25 91 LYS A C 1
ATOM 721 O O . LYS A 1 91 ? 15.732 15.063 10.933 1.00 49.25 91 LYS A O 1
ATOM 726 N N . GLN A 1 92 ? 14.473 13.246 10.574 1.00 53.78 92 GLN A N 1
ATOM 727 C CA . GLN A 1 92 ? 13.783 13.779 9.397 1.00 53.78 92 GLN A CA 1
ATOM 728 C C . GLN A 1 92 ? 12.283 13.911 9.658 1.00 53.78 92 GLN A C 1
ATOM 730 O O . GLN A 1 92 ? 11.675 13.048 10.289 1.00 53.78 92 GLN A O 1
ATOM 735 N N . ASP A 1 93 ? 11.704 15.012 9.191 1.00 62.78 93 ASP A N 1
ATOM 736 C CA . ASP A 1 93 ? 10.254 15.209 9.183 1.00 62.78 93 ASP A CA 1
ATOM 737 C C . ASP A 1 93 ? 9.652 14.349 8.071 1.00 62.78 93 ASP A C 1
ATOM 739 O O . ASP A 1 93 ? 10.346 14.059 7.101 1.00 62.78 93 ASP A O 1
ATOM 743 N N . LEU A 1 94 ? 8.383 13.951 8.167 1.00 68.62 94 LEU A N 1
ATOM 744 C CA . LEU A 1 94 ? 7.688 13.352 7.025 1.00 68.62 94 LEU A CA 1
ATOM 745 C C . LEU A 1 94 ? 6.729 14.363 6.424 1.00 68.62 94 LEU A C 1
ATOM 747 O O . LEU A 1 94 ? 6.087 15.157 7.118 1.00 68.62 94 LEU A O 1
ATOM 751 N N . VAL A 1 95 ? 6.649 14.291 5.108 1.00 81.44 95 VAL A N 1
ATOM 752 C CA . VAL A 1 95 ? 5.778 15.071 4.251 1.00 81.44 95 VAL A CA 1
ATOM 753 C C . VAL A 1 95 ? 4.832 14.077 3.605 1.00 81.44 95 VAL A C 1
ATOM 755 O O . VAL A 1 95 ? 5.251 13.260 2.787 1.00 81.44 95 VAL A O 1
ATOM 758 N N . ILE A 1 96 ? 3.569 14.123 4.014 1.00 86.56 96 ILE A N 1
ATOM 759 C CA . ILE A 1 96 ? 2.504 13.288 3.464 1.00 86.56 96 ILE A CA 1
ATOM 760 C C . ILE A 1 96 ? 1.717 14.158 2.495 1.00 86.56 96 ILE A C 1
ATOM 762 O O . ILE A 1 96 ? 1.125 15.161 2.901 1.00 86.56 96 ILE A O 1
ATOM 766 N N . SER A 1 97 ? 1.707 13.780 1.223 1.00 90.62 97 SER A N 1
ATOM 767 C CA . SER A 1 97 ? 0.888 14.430 0.206 1.00 90.62 97 SER A CA 1
ATOM 768 C C . SER A 1 97 ? -0.331 13.568 -0.081 1.00 90.62 97 SER A C 1
ATOM 770 O O . SER A 1 97 ? -0.218 12.377 -0.377 1.00 90.62 97 SER A O 1
ATOM 772 N N . ALA A 1 98 ? -1.506 14.177 0.024 1.00 94.12 98 ALA A N 1
ATOM 773 C CA . ALA A 1 98 ? -2.777 13.507 -0.173 1.00 94.12 98 ALA A CA 1
ATOM 774 C C . ALA A 1 98 ? -3.708 14.382 -1.010 1.00 94.12 98 ALA A C 1
ATOM 776 O O . ALA A 1 98 ? -3.682 15.611 -0.913 1.00 94.12 98 ALA A O 1
ATOM 777 N N . TYR A 1 99 ? -4.554 13.759 -1.822 1.00 95.06 99 TYR A N 1
ATOM 778 C CA . TYR A 1 99 ? -5.520 14.471 -2.651 1.00 95.06 99 TYR A CA 1
ATOM 779 C C . TYR A 1 99 ? -6.948 14.086 -2.298 1.00 95.06 99 TYR A C 1
ATOM 781 O O . TYR A 1 99 ? -7.237 12.966 -1.871 1.00 95.06 99 TYR A O 1
ATOM 789 N N . LYS A 1 100 ? -7.851 15.050 -2.472 1.00 95.94 100 LYS A N 1
ATOM 790 C CA . LYS A 1 100 ? -9.287 14.802 -2.473 1.00 95.94 100 LYS A CA 1
ATOM 791 C C . LYS A 1 100 ? -9.674 14.285 -3.858 1.00 95.94 100 LYS A C 1
ATOM 793 O O . LYS A 1 100 ? -9.427 15.008 -4.829 1.00 95.94 100 LYS A O 1
ATOM 798 N N . PRO A 1 101 ? -10.274 13.089 -3.983 1.00 93.81 101 PRO A N 1
ATOM 799 C CA . PRO A 1 101 ? -10.687 12.562 -5.278 1.00 93.81 101 PRO A CA 1
ATOM 800 C C . PRO A 1 101 ? -11.609 13.518 -6.046 1.00 93.81 101 PRO A C 1
ATOM 802 O O . PRO A 1 101 ? -12.292 14.369 -5.467 1.00 93.81 101 PRO A O 1
ATOM 805 N N . ALA A 1 102 ? -11.604 13.406 -7.374 1.00 93.12 102 ALA A N 1
ATOM 806 C CA . ALA A 1 102 ? -12.517 14.170 -8.213 1.00 93.12 102 ALA A CA 1
ATOM 807 C C . ALA A 1 102 ? -13.969 13.702 -7.999 1.00 93.12 102 ALA A C 1
ATOM 809 O O . ALA A 1 102 ? -14.235 12.513 -7.846 1.00 93.12 102 ALA A O 1
ATOM 810 N N . GLU A 1 103 ? -14.922 14.632 -8.033 1.00 91.00 103 GLU A N 1
ATOM 811 C CA . GLU A 1 103 ? -16.340 14.331 -7.783 1.00 91.00 103 GLU A CA 1
ATOM 812 C C . GLU A 1 103 ? -16.924 13.381 -8.837 1.00 91.00 103 GLU A C 1
ATOM 814 O O . GLU A 1 103 ? -17.522 12.364 -8.495 1.00 91.00 103 GLU A O 1
ATOM 819 N N . ALA A 1 104 ? -16.631 13.636 -10.116 1.00 91.62 104 ALA A N 1
ATOM 820 C CA . ALA A 1 104 ? -17.035 12.765 -11.222 1.00 91.62 104 ALA A CA 1
ATOM 821 C C . ALA A 1 104 ? -16.454 11.342 -11.111 1.00 91.62 104 ALA A C 1
ATOM 823 O O . ALA A 1 104 ? -17.038 10.381 -11.616 1.00 91.62 104 ALA A O 1
ATOM 824 N N . PHE A 1 105 ? -15.295 11.198 -10.463 1.00 93.12 105 PHE A N 1
ATOM 825 C CA . PHE A 1 105 ? -14.712 9.894 -10.179 1.00 93.12 105 PHE A CA 1
ATOM 826 C C . PHE A 1 105 ? -15.454 9.194 -9.033 1.00 93.12 105 PHE A C 1
ATOM 828 O O . PHE A 1 105 ? -15.812 8.033 -9.188 1.00 93.12 105 PHE A O 1
ATOM 835 N N . GLU A 1 106 ? -15.758 9.887 -7.931 1.00 91.38 106 GLU A N 1
ATOM 836 C CA . GLU A 1 106 ? -16.534 9.316 -6.813 1.00 91.38 106 GLU A CA 1
ATOM 837 C C . GLU A 1 106 ? -17.947 8.888 -7.241 1.00 91.38 106 GLU A C 1
ATOM 839 O O . GLU A 1 106 ? -18.462 7.860 -6.802 1.00 91.38 106 GLU A O 1
ATOM 844 N N . GLU A 1 107 ? -18.594 9.649 -8.124 1.00 90.94 107 GLU A N 1
ATOM 845 C CA . GLU A 1 107 ? -19.882 9.279 -8.722 1.00 90.94 107 GLU A CA 1
ATOM 846 C C . GLU A 1 107 ? -19.803 7.974 -9.510 1.00 90.94 107 GLU A C 1
ATOM 848 O O . GLU A 1 107 ? -20.609 7.071 -9.288 1.00 90.94 107 GLU A O 1
ATOM 853 N N . ARG A 1 108 ? -18.801 7.853 -10.382 1.00 91.00 108 ARG A N 1
ATOM 854 C CA . ARG A 1 108 ? -18.582 6.652 -11.193 1.00 91.00 108 ARG A CA 1
ATOM 855 C C . ARG A 1 108 ? -18.176 5.453 -10.345 1.00 91.00 108 ARG A C 1
ATOM 857 O O . ARG A 1 108 ? -18.692 4.352 -10.527 1.00 91.00 108 ARG A O 1
ATOM 864 N N . PHE A 1 109 ? -17.295 5.669 -9.373 1.00 92.50 109 PHE A N 1
ATOM 865 C CA . PHE A 1 109 ? -16.846 4.608 -8.488 1.00 92.50 109 PHE A CA 1
ATOM 866 C C . PHE A 1 109 ? -18.009 4.033 -7.679 1.00 92.50 109 PHE A C 1
ATOM 868 O O . PHE A 1 109 ? -18.081 2.823 -7.519 1.00 92.50 109 PHE A O 1
ATOM 875 N N . ARG A 1 110 ? -18.979 4.849 -7.241 1.00 89.94 110 ARG A N 1
ATOM 876 C CA . ARG A 1 110 ? -20.179 4.341 -6.551 1.00 89.94 110 ARG A CA 1
ATOM 877 C C . ARG A 1 110 ? -20.976 3.327 -7.375 1.00 89.94 110 ARG A C 1
ATOM 879 O O . ARG A 1 110 ? -21.565 2.427 -6.786 1.00 89.94 110 ARG A O 1
ATOM 886 N N . THR A 1 111 ? -20.997 3.449 -8.703 1.00 91.31 111 THR A N 1
ATOM 887 C CA . THR A 1 111 ? -21.694 2.488 -9.577 1.00 91.31 111 THR A CA 1
ATOM 888 C C . THR A 1 111 ? -20.855 1.260 -9.924 1.00 91.31 111 THR A C 1
ATOM 890 O O . THR A 1 111 ? -21.411 0.210 -10.228 1.00 91.31 111 THR A O 1
ATOM 893 N N . GLU A 1 112 ? -19.529 1.378 -9.865 1.00 92.44 112 GLU A N 1
ATOM 894 C CA . GLU A 1 112 ? -18.571 0.322 -10.227 1.00 92.44 112 GLU A CA 1
ATOM 895 C C . GLU A 1 112 ? -17.935 -0.356 -8.999 1.00 92.44 112 GLU A C 1
ATOM 897 O O . GLU A 1 112 ? -17.110 -1.263 -9.143 1.00 92.44 112 GLU A O 1
ATOM 902 N N . ALA A 1 113 ? -18.293 0.079 -7.789 1.00 89.56 113 ALA A N 1
ATOM 903 C CA . ALA A 1 113 ? -17.703 -0.367 -6.536 1.00 89.56 113 ALA A CA 1
ATOM 904 C C . ALA A 1 113 ? -17.784 -1.892 -6.414 1.00 89.56 113 ALA A C 1
ATOM 906 O O . ALA A 1 113 ? -18.856 -2.488 -6.494 1.00 89.56 113 ALA A O 1
ATOM 907 N N . GLY A 1 114 ? -16.632 -2.528 -6.209 1.00 89.06 114 GLY A N 1
ATOM 908 C CA . GLY A 1 114 ? -16.561 -3.980 -6.081 1.00 89.06 114 GLY A CA 1
ATOM 909 C C . GLY A 1 114 ? -16.444 -4.757 -7.389 1.00 89.06 114 GLY A C 1
ATOM 910 O O . GLY A 1 114 ? -16.406 -5.985 -7.341 1.00 89.06 114 GLY A O 1
ATOM 911 N N . THR A 1 115 ? -16.350 -4.076 -8.533 1.00 94.62 115 THR A N 1
ATOM 912 C CA . THR A 1 115 ? -16.135 -4.682 -9.857 1.00 94.62 115 THR A CA 1
ATOM 913 C C . THR A 1 115 ? -14.711 -4.445 -10.353 1.00 94.62 115 THR A C 1
ATOM 915 O O . THR A 1 115 ? -14.072 -3.471 -9.955 1.00 94.62 115 THR A O 1
ATOM 918 N N . GLU A 1 116 ? -14.213 -5.288 -11.267 1.00 95.31 116 GLU A N 1
ATOM 919 C CA . GLU A 1 116 ? -12.895 -5.068 -11.886 1.00 95.31 116 GLU A CA 1
ATOM 920 C C . GLU A 1 116 ? -12.769 -3.676 -12.516 1.00 95.31 116 GLU A C 1
ATOM 922 O O . GLU A 1 116 ? -11.711 -3.056 -12.422 1.00 95.31 116 GLU A O 1
ATOM 927 N N . GLU A 1 117 ? -13.844 -3.163 -13.122 1.00 94.88 117 GLU A N 1
ATOM 928 C CA . GLU A 1 117 ? -13.833 -1.829 -13.722 1.00 94.88 117 GLU A CA 1
ATOM 929 C C . GLU A 1 117 ? -13.617 -0.741 -12.667 1.00 94.88 117 GLU A C 1
ATOM 931 O O . GLU A 1 117 ? -12.786 0.139 -12.876 1.00 94.88 117 GLU A O 1
ATOM 936 N N . GLY A 1 118 ? -14.236 -0.865 -11.490 1.00 94.44 118 GLY A N 1
ATOM 937 C CA . GLY A 1 118 ? -14.005 0.044 -10.364 1.00 94.44 118 GLY A CA 1
ATOM 938 C C . GLY A 1 118 ? -12.540 0.067 -9.913 1.00 94.44 118 GLY A C 1
ATOM 939 O O . GLY A 1 118 ? -11.987 1.139 -9.646 1.00 94.44 118 GLY A O 1
ATOM 940 N N . ALA A 1 119 ? -11.869 -1.092 -9.917 1.00 95.94 119 ALA A N 1
ATOM 941 C CA . ALA A 1 119 ? -10.439 -1.176 -9.624 1.00 95.94 119 ALA A CA 1
ATOM 942 C C . ALA A 1 119 ? -9.592 -0.426 -10.662 1.00 95.94 119 ALA A C 1
ATOM 944 O O . ALA A 1 119 ? -8.723 0.366 -10.293 1.00 95.94 119 ALA A O 1
ATOM 945 N N . TRP A 1 120 ? -9.865 -0.608 -11.955 1.00 96.00 120 TRP A N 1
ATOM 946 C CA . TRP A 1 120 ? -9.127 0.087 -13.016 1.00 96.00 120 TRP A CA 1
ATOM 947 C C . TRP A 1 120 ? -9.456 1.580 -13.100 1.00 96.00 120 TRP A C 1
ATOM 949 O O . TRP A 1 120 ? -8.571 2.385 -13.398 1.00 96.00 120 TRP A O 1
ATOM 959 N N . THR A 1 121 ? -10.694 1.965 -12.788 1.00 95.00 121 THR A N 1
ATOM 960 C CA . THR A 1 121 ? -11.128 3.358 -12.653 1.00 95.00 121 THR A CA 1
ATOM 961 C C . THR A 1 121 ? -10.339 4.056 -11.551 1.00 95.00 121 THR A C 1
ATOM 963 O O . THR A 1 121 ? -9.820 5.148 -11.792 1.00 95.00 121 THR A O 1
ATOM 966 N N . PHE A 1 122 ? -10.140 3.406 -10.398 1.00 95.62 122 PHE A N 1
ATOM 967 C CA . PHE A 1 122 ? -9.250 3.917 -9.353 1.00 95.62 122 PHE A CA 1
ATOM 968 C C . PHE A 1 122 ? -7.804 4.068 -9.840 1.00 95.62 122 PHE A C 1
ATOM 970 O O . PHE A 1 122 ? -7.232 5.143 -9.682 1.00 95.62 122 PHE A O 1
ATOM 977 N N . VAL A 1 123 ? -7.209 3.039 -10.459 1.00 96.75 123 VAL A N 1
ATOM 978 C CA . VAL A 1 123 ? -5.799 3.101 -10.900 1.00 96.75 123 VAL A CA 1
ATOM 979 C C . VAL A 1 123 ? -5.572 4.245 -11.888 1.00 96.75 123 VAL A C 1
ATOM 981 O O . VAL A 1 123 ? -4.595 4.977 -11.752 1.00 96.75 123 VAL A O 1
ATOM 984 N N . ARG A 1 124 ? -6.484 4.446 -12.850 1.00 95.94 124 ARG A N 1
ATOM 985 C CA . ARG A 1 124 ? -6.400 5.563 -13.805 1.00 95.94 124 ARG A CA 1
ATOM 986 C C . ARG A 1 124 ? -6.465 6.916 -13.108 1.00 95.94 124 ARG A C 1
ATOM 988 O O . ARG A 1 124 ? -5.599 7.749 -13.347 1.00 95.94 124 ARG A O 1
ATOM 995 N N . GLN A 1 125 ? -7.447 7.108 -12.225 1.00 94.38 125 GLN A N 1
ATOM 996 C CA . GLN A 1 125 ? -7.571 8.332 -11.430 1.00 94.38 125 GLN A CA 1
ATOM 997 C C . GLN A 1 125 ? -6.317 8.569 -10.587 1.00 94.38 125 GLN A C 1
ATOM 999 O O . GLN A 1 125 ? -5.858 9.697 -10.465 1.00 94.38 125 GLN A O 1
ATOM 1004 N N . HIS A 1 126 ? -5.756 7.519 -9.994 1.00 95.69 126 HIS A N 1
ATOM 1005 C CA . HIS A 1 126 ? -4.590 7.665 -9.145 1.00 95.69 126 HIS A CA 1
ATOM 1006 C C . HIS A 1 126 ? -3.344 8.042 -9.953 1.00 95.69 126 HIS A C 1
ATOM 1008 O O . HIS A 1 126 ? -2.670 9.000 -9.587 1.00 95.69 126 HIS A O 1
ATOM 1014 N N . LEU A 1 127 ? -3.082 7.364 -11.076 1.00 96.25 127 LEU A N 1
ATOM 1015 C CA . LEU A 1 127 ? -1.978 7.688 -11.989 1.00 96.25 127 LEU A CA 1
ATOM 1016 C C . LEU A 1 127 ? -2.088 9.094 -12.592 1.00 96.25 127 LEU A C 1
ATOM 1018 O O . LEU A 1 127 ? -1.061 9.733 -12.809 1.00 96.25 127 LEU A O 1
ATOM 1022 N N . ASP A 1 128 ? -3.306 9.570 -12.856 1.00 94.94 128 ASP A N 1
ATOM 1023 C CA . ASP A 1 128 ? -3.576 10.941 -13.312 1.00 94.94 128 ASP A CA 1
ATOM 1024 C C . ASP A 1 128 ? -3.161 11.986 -12.265 1.00 94.94 128 ASP A C 1
ATOM 1026 O O . ASP A 1 128 ? -2.637 13.046 -12.593 1.00 94.94 128 ASP A O 1
ATOM 1030 N N . GLN A 1 129 ? -3.344 11.668 -10.984 1.00 93.88 129 GLN A N 1
ATOM 1031 C CA . GLN A 1 129 ? -2.964 12.556 -9.890 1.00 93.88 129 GLN A CA 1
ATOM 1032 C C . GLN A 1 129 ? -1.448 12.544 -9.632 1.00 93.88 129 GLN A C 1
ATOM 1034 O O . GLN A 1 129 ? -0.879 13.564 -9.247 1.00 93.88 129 GLN A O 1
ATOM 1039 N N . LEU A 1 130 ? -0.765 11.418 -9.843 1.00 93.69 130 LEU A N 1
ATOM 1040 C CA . LEU A 1 130 ? 0.670 11.318 -9.575 1.00 93.69 130 LEU A CA 1
ATOM 1041 C C . LEU A 1 130 ? 1.504 12.170 -10.550 1.00 93.69 130 LEU A C 1
ATOM 1043 O O . LEU A 1 130 ? 1.224 12.182 -11.750 1.00 93.69 130 LEU A O 1
ATOM 1047 N N . PRO A 1 131 ? 2.599 12.807 -10.092 1.00 92.69 131 PRO A N 1
ATOM 1048 C CA . PRO A 1 131 ? 3.515 13.510 -10.991 1.00 92.69 131 PRO A CA 1
ATOM 1049 C C . PRO A 1 131 ? 4.050 12.557 -12.065 1.00 92.69 131 PRO A C 1
ATOM 1051 O O . PRO A 1 131 ? 4.321 11.395 -11.765 1.00 92.69 131 PRO A O 1
ATOM 1054 N N . VAL A 1 132 ? 4.181 13.020 -13.309 1.00 94.25 132 VAL A N 1
ATOM 1055 C CA . VAL A 1 132 ? 4.727 12.211 -14.416 1.00 94.25 132 VAL A CA 1
ATOM 1056 C C . VAL A 1 132 ? 6.246 12.113 -14.307 1.00 94.25 132 VAL A C 1
ATOM 1058 O O . VAL A 1 132 ? 6.807 11.022 -14.393 1.00 94.25 132 VAL A O 1
ATOM 1061 N N . VAL A 1 133 ? 6.904 13.243 -14.036 1.00 91.00 133 VAL A N 1
ATOM 1062 C CA . VAL A 1 133 ? 8.357 13.346 -13.879 1.00 91.00 133 VAL A CA 1
ATOM 1063 C C . VAL A 1 133 ? 8.686 14.082 -12.583 1.00 91.00 133 VAL A C 1
ATOM 1065 O O . VAL A 1 133 ? 8.093 15.109 -12.259 1.00 91.00 133 VAL A O 1
ATOM 1068 N N . VAL A 1 134 ? 9.667 13.565 -11.843 1.00 87.06 134 VAL A N 1
ATOM 1069 C CA . VAL A 1 134 ? 10.311 14.269 -10.731 1.00 87.06 134 VAL A CA 1
ATOM 1070 C C . VAL A 1 134 ? 11.797 14.345 -11.042 1.00 87.06 134 VAL A C 1
ATOM 1072 O O . VAL A 1 134 ? 12.445 13.321 -11.229 1.00 87.06 134 VAL A O 1
ATOM 1075 N N . GLU A 1 135 ? 12.343 15.555 -11.108 1.00 84.19 135 GLU A N 1
ATOM 1076 C CA . GLU A 1 135 ? 13.757 15.776 -11.415 1.00 84.19 135 GLU A CA 1
ATOM 1077 C C . GLU A 1 135 ? 14.508 16.219 -10.166 1.00 84.19 135 GLU A C 1
ATOM 1079 O O . GLU A 1 135 ? 14.097 17.155 -9.474 1.00 84.19 135 GLU A O 1
ATOM 1084 N N . ARG A 1 136 ? 15.641 15.577 -9.879 1.00 76.56 136 ARG A N 1
ATOM 1085 C CA . ARG A 1 136 ? 16.480 15.933 -8.729 1.00 76.56 136 ARG A CA 1
ATOM 1086 C C . ARG A 1 136 ? 17.945 15.832 -9.108 1.00 76.56 136 ARG A C 1
ATOM 1088 O O . ARG A 1 136 ? 18.424 14.753 -9.391 1.00 76.56 136 ARG A O 1
ATOM 1095 N N . GLY A 1 137 ? 18.683 16.939 -9.099 1.00 71.88 137 GLY A N 1
ATOM 1096 C CA . GLY A 1 137 ? 20.126 16.897 -9.380 1.00 71.88 137 GLY A CA 1
ATOM 1097 C C . GLY A 1 137 ? 20.481 16.406 -10.792 1.00 71.88 137 GLY A C 1
ATOM 1098 O O . GLY A 1 137 ? 21.518 15.778 -10.966 1.00 71.88 137 GLY A O 1
ATOM 1099 N N . GLY A 1 138 ? 19.626 16.676 -11.786 1.00 76.69 138 GLY A N 1
ATOM 1100 C CA . GLY A 1 138 ? 19.876 16.312 -13.186 1.00 76.69 138 GLY A CA 1
ATOM 1101 C C . GLY A 1 138 ? 19.573 14.855 -13.543 1.00 76.69 138 GLY A C 1
ATOM 1102 O O . GLY A 1 138 ? 19.975 14.411 -14.611 1.00 76.69 138 GLY A O 1
ATOM 1103 N N . ILE A 1 139 ? 18.865 14.126 -12.680 1.00 79.00 139 ILE A N 1
ATOM 1104 C CA . ILE A 1 139 ? 18.379 12.764 -12.929 1.00 79.00 139 ILE A CA 1
ATOM 1105 C C . ILE A 1 139 ? 16.859 12.703 -12.774 1.00 79.00 139 ILE A C 1
ATOM 1107 O O . ILE A 1 139 ? 16.276 13.473 -12.000 1.00 79.00 139 ILE A O 1
ATOM 1111 N N . VAL A 1 140 ? 16.226 11.774 -13.494 1.00 83.56 140 VAL A N 1
ATOM 1112 C CA . VAL A 1 140 ? 14.811 11.447 -13.279 1.00 83.56 140 VAL A CA 1
ATOM 1113 C C . VAL A 1 140 ? 14.726 10.554 -12.046 1.00 83.56 140 VAL A C 1
ATOM 1115 O O . VAL A 1 140 ? 15.282 9.456 -12.008 1.00 83.56 140 VAL A O 1
ATOM 1118 N N . GLU A 1 141 ? 14.057 11.042 -11.010 1.00 81.88 141 GLU A N 1
ATOM 1119 C CA . GLU A 1 141 ? 13.790 10.280 -9.799 1.00 81.88 141 GLU A CA 1
ATOM 1120 C C . GLU A 1 141 ? 12.683 9.264 -10.081 1.00 81.88 141 GLU A C 1
ATOM 1122 O O . GLU A 1 141 ? 11.645 9.577 -10.670 1.00 81.88 141 GLU A O 1
ATOM 1127 N N . ARG A 1 142 ? 12.898 8.026 -9.642 1.00 83.12 142 ARG A N 1
ATOM 1128 C CA . ARG A 1 142 ? 11.874 6.997 -9.728 1.00 83.12 142 ARG A CA 1
ATOM 1129 C C . ARG A 1 142 ? 10.733 7.301 -8.754 1.00 83.12 142 ARG A C 1
ATOM 1131 O O . ARG A 1 142 ? 10.968 7.545 -7.577 1.00 83.12 142 ARG A O 1
ATOM 1138 N N . ILE A 1 143 ? 9.492 7.221 -9.223 1.00 86.69 143 ILE A N 1
ATOM 1139 C CA . ILE A 1 143 ? 8.299 7.497 -8.417 1.00 86.69 143 ILE A CA 1
ATOM 1140 C C . ILE A 1 143 ? 7.722 6.165 -7.943 1.00 86.69 143 ILE A C 1
ATOM 1142 O O . ILE A 1 143 ? 7.070 5.452 -8.705 1.00 86.69 143 ILE A O 1
ATOM 1146 N N . ALA A 1 144 ? 7.979 5.813 -6.681 1.00 82.56 144 ALA A N 1
ATOM 1147 C CA . ALA A 1 144 ? 7.560 4.531 -6.108 1.00 82.56 144 ALA A CA 1
ATOM 1148 C C . ALA A 1 144 ? 6.045 4.291 -6.252 1.00 82.56 144 ALA A C 1
ATOM 1150 O O . ALA A 1 144 ? 5.629 3.202 -6.625 1.00 82.56 144 ALA A O 1
ATOM 1151 N N . GLU A 1 145 ? 5.225 5.325 -6.070 1.00 88.44 145 GLU A N 1
ATOM 1152 C CA . GLU A 1 145 ? 3.755 5.244 -6.124 1.00 88.44 145 GLU A CA 1
ATOM 1153 C C . GLU A 1 145 ? 3.208 4.930 -7.530 1.00 88.44 145 GLU A C 1
ATOM 1155 O O . GLU A 1 145 ? 2.042 4.583 -7.676 1.00 88.44 145 GLU A O 1
ATOM 1160 N N . ARG A 1 146 ? 4.049 4.971 -8.577 1.00 93.50 146 ARG A N 1
ATOM 1161 C CA . ARG A 1 146 ? 3.710 4.475 -9.924 1.00 93.50 146 ARG A CA 1
ATOM 1162 C C . ARG A 1 146 ? 4.056 2.995 -10.134 1.00 93.50 146 ARG A C 1
ATOM 1164 O O . ARG A 1 146 ? 3.821 2.467 -11.220 1.00 93.50 146 ARG A O 1
ATOM 1171 N N . GLN A 1 147 ? 4.642 2.314 -9.148 1.00 90.38 147 GLN A N 1
ATOM 1172 C CA . GLN A 1 147 ? 4.979 0.893 -9.249 1.00 90.38 147 GLN A CA 1
ATOM 1173 C C . GLN A 1 147 ? 3.725 0.018 -9.079 1.00 90.38 147 GLN A C 1
ATOM 1175 O O . GLN A 1 147 ? 2.901 0.305 -8.206 1.00 90.38 147 GLN A O 1
ATOM 1180 N N . PRO A 1 148 ? 3.592 -1.093 -9.832 1.00 91.12 148 PRO A N 1
ATOM 1181 C CA . PRO A 1 148 ? 2.393 -1.935 -9.804 1.00 91.12 148 PRO A CA 1
ATOM 1182 C C . PRO A 1 148 ? 1.953 -2.392 -8.404 1.00 91.12 148 PRO A C 1
ATOM 1184 O O . PRO A 1 148 ? 0.765 -2.373 -8.101 1.00 91.12 148 PRO A O 1
ATOM 1187 N N . PHE A 1 149 ? 2.893 -2.769 -7.535 1.00 85.50 149 PHE A N 1
ATOM 1188 C CA . PHE A 1 149 ? 2.574 -3.263 -6.190 1.00 85.50 149 PHE A CA 1
ATOM 1189 C C . PHE A 1 149 ? 1.999 -2.175 -5.281 1.00 85.50 149 PHE A C 1
ATOM 1191 O O . PHE A 1 149 ? 0.991 -2.407 -4.621 1.00 85.50 149 PHE A O 1
ATOM 1198 N N . LEU A 1 150 ? 2.583 -0.972 -5.292 1.00 85.50 150 LEU A N 1
ATOM 1199 C CA . LEU A 1 150 ? 2.050 0.141 -4.507 1.00 85.50 150 LEU A CA 1
ATOM 1200 C C . LEU A 1 150 ? 0.697 0.599 -5.058 1.00 85.50 150 LEU A C 1
ATOM 1202 O O . LEU A 1 150 ? -0.228 0.816 -4.284 1.00 85.50 150 LEU A O 1
ATOM 1206 N N . LEU A 1 151 ? 0.518 0.628 -6.381 1.00 93.81 151 LEU A N 1
ATOM 1207 C CA . LEU A 1 151 ? -0.788 0.906 -6.988 1.00 93.81 151 LEU A CA 1
ATOM 1208 C C . LEU A 1 151 ? -1.858 -0.116 -6.573 1.00 93.81 151 LEU A C 1
ATOM 1210 O O . LEU A 1 151 ? -3.001 0.273 -6.322 1.00 93.81 151 LEU A O 1
ATOM 1214 N N . PHE A 1 152 ? -1.501 -1.401 -6.475 1.00 92.62 152 PHE A N 1
ATOM 1215 C CA . PHE A 1 152 ? -2.399 -2.440 -5.966 1.00 92.62 152 PHE A CA 1
ATOM 1216 C C . PHE A 1 152 ? -2.788 -2.176 -4.508 1.00 92.62 152 PHE A C 1
ATOM 1218 O O . PHE A 1 152 ? -3.975 -2.179 -4.190 1.00 92.62 152 PHE A O 1
ATOM 1225 N N . ASP A 1 153 ? -1.822 -1.869 -3.643 1.00 87.62 153 ASP A N 1
ATOM 1226 C CA . ASP A 1 153 ? -2.082 -1.564 -2.233 1.00 87.62 153 ASP A CA 1
ATOM 1227 C C . ASP A 1 153 ? -3.000 -0.345 -2.069 1.00 87.62 153 ASP A C 1
ATOM 1229 O O . ASP A 1 153 ? -3.970 -0.382 -1.308 1.00 87.62 153 ASP A O 1
ATOM 1233 N N . ARG A 1 154 ? -2.746 0.728 -2.832 1.00 90.50 154 ARG A N 1
ATOM 1234 C CA . ARG A 1 154 ? -3.598 1.927 -2.845 1.00 90.50 154 ARG A CA 1
ATOM 1235 C C . ARG A 1 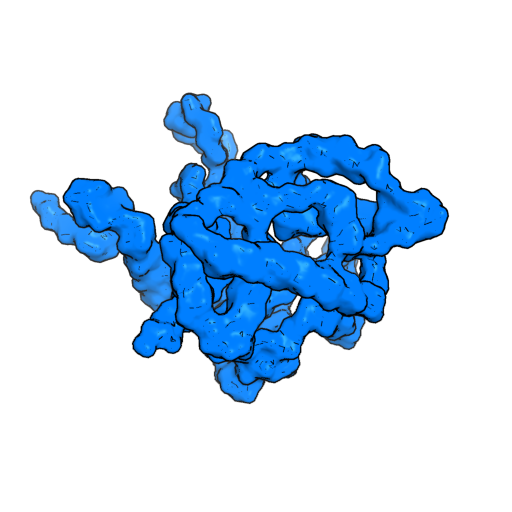154 ? -5.013 1.596 -3.310 1.00 90.50 154 ARG A C 1
ATOM 1237 O O . ARG A 1 154 ? -5.973 2.091 -2.722 1.00 90.50 154 ARG A O 1
ATOM 1244 N N . MET A 1 155 ? -5.150 0.725 -4.311 1.00 94.12 155 MET A N 1
ATOM 1245 C CA . MET A 1 155 ? -6.445 0.257 -4.805 1.00 94.12 155 MET A CA 1
ATOM 1246 C C . MET A 1 155 ? -7.199 -0.531 -3.733 1.00 94.12 155 MET A C 1
ATOM 1248 O O . MET A 1 155 ? -8.365 -0.230 -3.472 1.00 94.12 155 MET A O 1
ATOM 1252 N N . VAL A 1 156 ? -6.535 -1.478 -3.068 1.00 91.38 156 VAL A N 1
ATOM 1253 C CA . VAL A 1 156 ? -7.111 -2.273 -1.974 1.00 91.38 156 VAL A CA 1
ATOM 1254 C C . VAL A 1 156 ? -7.595 -1.367 -0.844 1.00 91.38 156 VAL A C 1
ATOM 1256 O O . VAL A 1 156 ? -8.760 -1.453 -0.447 1.00 91.38 156 VAL A O 1
ATOM 1259 N N . ALA A 1 157 ? -6.735 -0.459 -0.374 1.00 87.56 157 ALA A N 1
ATOM 1260 C CA . ALA A 1 157 ? -7.068 0.461 0.707 1.00 87.56 157 ALA A CA 1
ATOM 1261 C C . ALA A 1 157 ? -8.270 1.351 0.355 1.00 87.56 157 ALA A C 1
ATOM 1263 O O . ALA A 1 157 ? -9.202 1.499 1.149 1.00 87.56 157 ALA A O 1
ATOM 1264 N N . PHE A 1 158 ? -8.292 1.880 -0.871 1.00 91.12 158 PHE A N 1
ATOM 1265 C CA . PHE A 1 158 ? -9.382 2.713 -1.369 1.00 91.12 158 PHE A CA 1
ATOM 1266 C C . PHE A 1 158 ? -10.735 1.983 -1.384 1.00 91.12 158 PHE A C 1
ATOM 1268 O O . PHE A 1 158 ? -11.750 2.570 -0.994 1.00 91.12 158 PHE A O 1
ATOM 1275 N N . HIS A 1 159 ? -10.757 0.713 -1.808 1.00 92.12 159 HIS A N 1
ATOM 1276 C CA . HIS A 1 159 ? -11.978 -0.099 -1.852 1.00 92.12 159 HIS A CA 1
ATOM 1277 C C . HIS A 1 159 ? -12.492 -0.411 -0.449 1.00 92.12 159 HIS A C 1
ATOM 1279 O O . HIS A 1 159 ? -13.674 -0.202 -0.172 1.00 92.12 159 HIS A O 1
ATOM 1285 N N . ILE A 1 160 ? -11.610 -0.852 0.451 1.00 88.50 160 ILE A N 1
ATOM 1286 C CA . ILE A 1 160 ? -11.993 -1.236 1.814 1.00 88.50 160 ILE A CA 1
ATOM 1287 C C . ILE A 1 160 ? -12.561 -0.038 2.575 1.00 88.50 160 ILE A C 1
ATOM 1289 O O . ILE A 1 160 ? -13.620 -0.156 3.183 1.00 88.50 160 ILE A O 1
ATOM 1293 N N . GLN A 1 161 ? -11.940 1.139 2.461 1.00 85.56 161 GLN A N 1
ATOM 1294 C CA . GLN A 1 161 ? -12.439 2.373 3.088 1.00 85.56 161 GLN A CA 1
ATOM 1295 C C . GLN A 1 161 ? -13.813 2.808 2.581 1.00 85.56 161 GLN A C 1
ATOM 1297 O O . GLN A 1 161 ? -14.569 3.454 3.302 1.00 85.56 161 GLN A O 1
ATOM 1302 N N . ARG A 1 162 ? -14.157 2.451 1.342 1.00 87.81 162 ARG A N 1
ATOM 1303 C CA . ARG A 1 162 ? -15.479 2.699 0.751 1.00 87.81 162 ARG A CA 1
ATOM 1304 C C . ARG A 1 162 ? -16.439 1.534 0.953 1.00 87.81 162 ARG A C 1
ATOM 1306 O O . ARG A 1 162 ? -17.503 1.519 0.341 1.00 87.81 162 ARG A O 1
ATOM 1313 N N . ASN A 1 163 ? -16.094 0.578 1.819 1.00 86.50 163 ASN A N 1
ATOM 1314 C CA . ASN A 1 163 ? -16.880 -0.625 2.075 1.00 86.50 163 ASN A CA 1
ATOM 1315 C C . ASN A 1 163 ? -17.165 -1.456 0.809 1.00 86.50 163 ASN A C 1
ATOM 1317 O O . ASN A 1 163 ? -18.142 -2.207 0.766 1.00 86.50 163 ASN A O 1
ATOM 1321 N N . ALA A 1 164 ? -16.313 -1.335 -0.210 1.00 89.81 164 ALA A N 1
ATOM 1322 C CA . ALA A 1 164 ? -16.405 -2.070 -1.460 1.00 89.81 164 ALA A CA 1
ATOM 1323 C C . ALA A 1 164 ? -15.597 -3.373 -1.386 1.00 89.81 164 ALA A C 1
ATOM 1325 O O . ALA A 1 164 ? -14.576 -3.463 -0.700 1.00 89.81 164 ALA A O 1
ATOM 1326 N N . THR A 1 165 ? -16.030 -4.396 -2.123 1.00 88.50 165 THR A N 1
ATOM 1327 C CA . THR A 1 165 ? -15.242 -5.622 -2.288 1.00 88.50 165 THR A CA 1
ATOM 1328 C C . THR A 1 165 ? -13.981 -5.337 -3.102 1.00 88.50 165 THR A C 1
ATOM 1330 O O . THR A 1 165 ? -13.993 -4.511 -4.007 1.00 88.50 165 THR A O 1
ATOM 1333 N N . VAL A 1 166 ? -12.882 -6.032 -2.810 1.00 91.81 166 VAL A N 1
ATOM 1334 C CA . VAL A 1 166 ? -11.680 -5.988 -3.655 1.00 91.81 166 VAL A CA 1
ATOM 1335 C C . VAL A 1 166 ? -11.839 -7.041 -4.761 1.00 91.81 166 VAL A C 1
ATOM 1337 O O . VAL A 1 166 ? -11.869 -8.231 -4.436 1.00 91.81 166 VAL A O 1
ATOM 1340 N N . PRO A 1 167 ? -11.961 -6.641 -6.041 1.00 92.25 167 PRO A N 1
ATOM 1341 C CA . PRO A 1 167 ? -12.355 -7.542 -7.129 1.00 92.25 167 PRO A CA 1
ATOM 1342 C C . PRO A 1 167 ? -11.190 -8.330 -7.741 1.00 92.25 167 PRO A C 1
ATOM 1344 O O . PRO A 1 167 ? -11.424 -9.308 -8.441 1.00 92.25 167 PRO A O 1
ATOM 1347 N N . LEU A 1 168 ? -9.944 -7.912 -7.501 1.00 92.44 168 LEU A N 1
ATOM 1348 C CA . LEU A 1 168 ? -8.751 -8.478 -8.132 1.00 92.44 168 LEU A CA 1
ATOM 1349 C C . LEU A 1 168 ? -7.806 -9.077 -7.085 1.00 92.44 168 LEU A C 1
ATOM 1351 O O . LEU A 1 168 ? -7.569 -8.475 -6.036 1.00 92.44 168 LEU A O 1
ATOM 1355 N N . SER A 1 169 ? -7.230 -10.244 -7.389 1.00 88.06 169 SER A N 1
ATOM 1356 C CA . SER A 1 169 ? -6.015 -10.727 -6.718 1.00 88.06 169 SER A CA 1
ATOM 1357 C C . SER A 1 169 ? -4.795 -9.928 -7.184 1.00 88.06 169 SER A C 1
ATOM 1359 O O . SER A 1 169 ? -4.867 -9.214 -8.190 1.00 88.06 169 SER A O 1
ATOM 1361 N N . VAL A 1 170 ? -3.658 -10.056 -6.489 1.00 85.88 170 VAL A N 1
ATOM 1362 C CA . VAL A 1 170 ? -2.438 -9.373 -6.939 1.00 85.88 170 VAL A CA 1
ATOM 1363 C C . VAL A 1 170 ? -1.958 -9.948 -8.275 1.00 85.88 170 VAL A C 1
ATOM 1365 O O . VAL A 1 170 ? -1.634 -9.167 -9.164 1.00 85.88 170 VAL A O 1
ATOM 1368 N N . ALA A 1 171 ? -2.014 -11.268 -8.503 1.00 84.12 171 ALA A N 1
ATOM 1369 C CA . ALA A 1 171 ? -1.692 -11.854 -9.808 1.00 84.12 171 ALA A CA 1
ATOM 1370 C C . ALA A 1 171 ? -2.601 -11.335 -10.935 1.00 84.12 171 ALA A C 1
ATOM 1372 O O . ALA A 1 171 ? -2.099 -10.912 -11.980 1.00 84.12 171 ALA A O 1
ATOM 1373 N N . ALA A 1 172 ? -3.923 -11.293 -10.719 1.00 89.38 172 ALA A N 1
ATOM 1374 C CA . ALA A 1 172 ? -4.866 -10.769 -11.709 1.00 89.38 172 ALA A CA 1
ATOM 1375 C C . ALA A 1 172 ? -4.612 -9.281 -12.000 1.00 89.38 172 ALA A C 1
ATOM 1377 O O . ALA A 1 172 ? -4.668 -8.848 -13.154 1.00 89.38 172 ALA A O 1
ATOM 1378 N N . PHE A 1 173 ? -4.272 -8.503 -10.970 1.00 93.31 173 PHE A N 1
ATOM 1379 C CA . PHE A 1 173 ? -3.890 -7.105 -11.119 1.00 93.31 173 PHE A CA 1
ATOM 1380 C C . PHE A 1 173 ? -2.594 -6.946 -11.927 1.00 93.31 173 PHE A C 1
ATOM 1382 O O . PHE A 1 173 ? -2.572 -6.198 -12.902 1.00 93.31 173 PHE A O 1
ATOM 1389 N N . LEU A 1 174 ? -1.530 -7.678 -11.587 1.00 88.56 174 LEU A N 1
ATOM 1390 C CA . LEU A 1 174 ? -0.245 -7.615 -12.294 1.00 88.56 174 LEU A CA 1
ATOM 1391 C C . LEU A 1 174 ? -0.371 -8.045 -13.766 1.00 88.56 174 LEU A C 1
ATOM 1393 O O . LEU A 1 174 ? 0.185 -7.403 -14.656 1.00 88.56 174 LEU A O 1
ATOM 1397 N N . ALA A 1 175 ? -1.162 -9.080 -14.052 1.00 87.62 175 ALA A N 1
ATOM 1398 C CA . ALA A 1 175 ? -1.484 -9.465 -15.426 1.00 87.62 175 ALA A CA 1
ATOM 1399 C C . ALA A 1 175 ? -2.324 -8.392 -16.145 1.00 87.62 175 ALA A C 1
ATOM 1401 O O . ALA A 1 175 ? -2.192 -8.175 -17.353 1.00 87.62 175 ALA A O 1
ATOM 1402 N N . GLY A 1 176 ? -3.208 -7.719 -15.405 1.00 92.25 176 GLY A N 1
ATOM 1403 C CA . GLY A 1 176 ? -4.091 -6.680 -15.912 1.00 92.25 176 GLY A CA 1
ATOM 1404 C C . GLY A 1 176 ? -3.378 -5.377 -16.268 1.00 92.25 176 GLY A C 1
ATOM 1405 O O . GLY A 1 176 ? -3.755 -4.768 -17.274 1.00 92.25 176 GLY A O 1
ATOM 1406 N N . VAL A 1 177 ? -2.354 -4.969 -15.503 1.00 92.25 177 VAL A N 1
ATOM 1407 C CA . VAL A 1 177 ? -1.619 -3.713 -15.741 1.00 92.25 177 VAL A CA 1
ATOM 1408 C C . VAL A 1 177 ? -0.823 -3.743 -17.040 1.00 92.25 177 VAL A C 1
ATOM 1410 O O . VAL A 1 177 ? -0.908 -2.786 -17.806 1.00 92.25 177 VAL A O 1
ATOM 1413 N N . GLN A 1 178 ? -0.161 -4.863 -17.352 1.00 83.19 178 GLN A N 1
ATOM 1414 C CA . GLN A 1 178 ? 0.637 -5.024 -18.578 1.00 83.19 178 GLN A CA 1
ATOM 1415 C C . GLN A 1 178 ? -0.190 -4.845 -19.860 1.00 83.19 178 GLN A C 1
ATOM 1417 O O . GLN A 1 178 ? 0.342 -4.507 -20.912 1.00 83.19 178 GLN A O 1
ATOM 1422 N N . ARG A 1 179 ? -1.506 -5.076 -19.782 1.00 88.00 179 ARG A N 1
ATOM 1423 C CA . ARG A 1 179 ? -2.434 -4.942 -20.916 1.00 88.00 179 ARG A CA 1
ATOM 1424 C C . ARG A 1 179 ? -3.057 -3.550 -21.029 1.00 88.00 179 ARG A C 1
ATOM 1426 O O . ARG A 1 179 ? -3.670 -3.256 -22.049 1.00 88.00 179 ARG A O 1
ATOM 1433 N N . ARG A 1 180 ? -2.987 -2.738 -19.969 1.00 94.19 180 ARG A N 1
ATOM 1434 C CA . ARG A 1 180 ? -3.770 -1.498 -19.820 1.00 94.19 180 ARG A CA 1
ATOM 1435 C C . ARG A 1 180 ? -2.920 -0.236 -19.769 1.00 94.19 180 ARG A C 1
ATOM 1437 O O . ARG A 1 180 ? -3.409 0.817 -20.164 1.00 94.19 180 ARG A O 1
ATOM 1444 N N . PHE A 1 181 ? -1.691 -0.333 -19.278 1.00 96.38 181 PHE A N 1
ATOM 1445 C CA . PHE A 1 181 ? -0.827 0.817 -19.033 1.00 96.38 181 PHE A CA 1
ATOM 1446 C C . PHE A 1 181 ? 0.517 0.636 -19.721 1.00 96.38 181 PHE A C 1
ATOM 1448 O O . PHE A 1 181 ? 1.004 -0.482 -19.884 1.00 96.38 181 PHE A O 1
ATOM 1455 N N . ALA A 1 182 ? 1.119 1.753 -20.116 1.00 94.69 182 ALA A N 1
ATOM 1456 C CA . ALA A 1 182 ? 2.488 1.743 -20.597 1.00 94.69 182 ALA A CA 1
ATOM 1457 C C . ALA A 1 182 ? 3.438 1.632 -19.402 1.00 94.69 182 ALA A C 1
ATOM 1459 O O . ALA A 1 182 ? 3.265 2.329 -18.402 1.00 94.69 182 ALA A O 1
ATOM 1460 N N . GLU A 1 183 ? 4.454 0.782 -19.525 1.00 93.00 183 GLU A N 1
ATOM 1461 C CA . GLU A 1 183 ? 5.490 0.624 -18.508 1.00 93.00 183 GLU A CA 1
ATOM 1462 C C . GLU A 1 183 ? 6.801 1.280 -18.963 1.00 93.00 183 GLU A C 1
ATOM 1464 O O . GLU A 1 183 ? 7.229 1.114 -20.113 1.00 93.00 183 GLU A O 1
ATOM 1469 N N . ARG A 1 184 ? 7.436 2.040 -18.063 1.00 90.44 184 ARG A N 1
ATOM 1470 C CA . ARG A 1 184 ? 8.790 2.594 -18.221 1.00 90.44 184 ARG A CA 1
ATOM 1471 C C . ARG A 1 184 ? 9.534 2.509 -16.899 1.00 90.44 184 ARG A C 1
ATOM 1473 O O . ARG A 1 184 ? 9.003 2.939 -15.881 1.00 90.44 184 ARG A O 1
ATOM 1480 N N . ASP A 1 185 ? 10.741 1.944 -16.910 1.00 85.88 185 ASP A N 1
ATOM 1481 C CA . ASP A 1 185 ? 11.602 1.815 -15.721 1.00 85.88 185 ASP A CA 1
ATOM 1482 C C . ASP A 1 185 ? 10.848 1.249 -14.488 1.00 85.88 185 ASP A C 1
ATOM 1484 O O . ASP A 1 185 ? 10.979 1.721 -13.352 1.00 85.88 185 ASP A O 1
ATOM 1488 N N . GLY A 1 186 ? 9.976 0.261 -14.740 1.00 85.56 186 GLY A N 1
ATOM 1489 C CA . GLY A 1 186 ? 9.122 -0.395 -13.748 1.00 85.56 186 GLY A CA 1
ATOM 1490 C C . GLY A 1 186 ? 8.046 0.499 -13.120 1.00 85.56 186 GLY A C 1
ATOM 1491 O O . GLY A 1 186 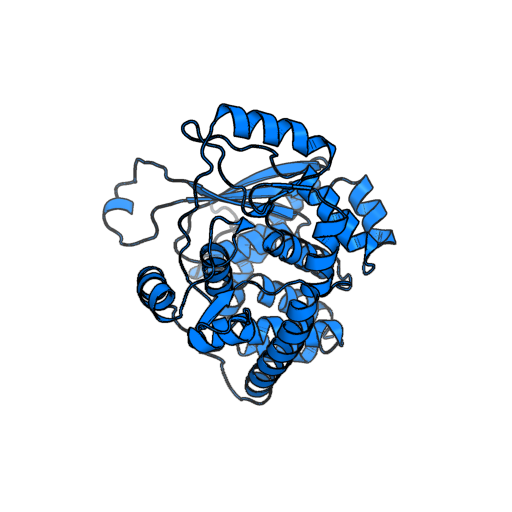? 7.653 0.273 -11.974 1.00 85.56 186 GLY A O 1
ATOM 1492 N N . MET A 1 187 ? 7.632 1.565 -13.802 1.00 92.25 187 MET A N 1
ATOM 1493 C CA . MET A 1 187 ? 6.542 2.465 -13.419 1.00 92.25 187 MET A CA 1
ATOM 1494 C C . MET A 1 187 ? 5.451 2.450 -14.487 1.00 92.25 187 MET A C 1
ATOM 1496 O O . MET A 1 187 ? 5.743 2.317 -15.675 1.00 92.25 187 MET A O 1
ATOM 1500 N N . LEU A 1 188 ? 4.201 2.619 -14.060 1.00 95.88 188 LEU A N 1
ATOM 1501 C CA . LEU A 1 188 ? 3.045 2.682 -14.945 1.00 95.88 188 LEU A CA 1
ATOM 1502 C C . LEU A 1 188 ? 2.684 4.126 -15.307 1.00 95.88 188 LEU A C 1
ATOM 1504 O O . LEU A 1 188 ? 2.745 5.042 -14.479 1.00 95.88 188 LEU A O 1
ATOM 1508 N N . PHE A 1 189 ? 2.266 4.306 -16.557 1.00 97.00 189 PHE A N 1
ATOM 1509 C CA . PHE A 1 189 ? 1.883 5.590 -17.130 1.00 97.00 189 PHE A CA 1
ATOM 1510 C C . PHE A 1 189 ? 0.568 5.478 -17.894 1.00 97.00 189 PHE A C 1
ATOM 1512 O O . PHE A 1 189 ? 0.286 4.469 -18.554 1.00 97.00 189 PHE A O 1
ATOM 1519 N N . LEU A 1 190 ? -0.226 6.547 -17.822 1.00 97.25 190 LEU A N 1
ATOM 1520 C CA . LEU A 1 190 ? -1.323 6.754 -18.759 1.00 97.25 190 LEU A CA 1
ATOM 1521 C C . LEU A 1 190 ? -0.758 7.052 -20.160 1.00 97.25 190 LEU A C 1
ATOM 1523 O O . LEU A 1 190 ? 0.353 7.576 -20.261 1.00 97.25 190 LEU A O 1
ATOM 1527 N N . PRO A 1 191 ? -1.484 6.728 -21.248 1.00 95.50 191 PRO A N 1
ATOM 1528 C CA . PRO A 1 191 ? -0.973 6.893 -22.611 1.00 95.50 191 PRO A CA 1
ATOM 1529 C C . PRO A 1 191 ? -0.486 8.310 -22.946 1.00 95.50 191 PRO A C 1
ATOM 1531 O O . PRO A 1 191 ? 0.513 8.467 -23.641 1.00 95.50 191 PRO A O 1
ATOM 1534 N N . ASP A 1 192 ? -1.165 9.330 -22.431 1.00 96.19 192 ASP A N 1
ATOM 1535 C CA . ASP A 1 192 ? -0.840 10.750 -22.594 1.00 96.19 192 ASP A CA 1
ATOM 1536 C C . ASP A 1 192 ? 0.371 11.205 -21.761 1.00 96.19 192 ASP A C 1
ATOM 1538 O O . ASP A 1 192 ? 1.012 12.192 -22.106 1.00 96.19 192 ASP A O 1
ATOM 1542 N N . GLN A 1 193 ? 0.743 10.455 -20.720 1.00 97.44 193 GLN A N 1
ATOM 1543 C CA . GLN A 1 193 ? 1.900 10.740 -19.860 1.00 97.44 193 GLN A CA 1
ATOM 1544 C C . GLN A 1 193 ? 3.222 10.179 -20.415 1.00 97.44 193 GLN A C 1
ATOM 1546 O O . GLN A 1 193 ? 4.302 10.580 -19.984 1.00 97.44 193 GLN A O 1
ATOM 1551 N N . VAL A 1 194 ? 3.162 9.232 -21.359 1.00 96.12 194 VAL A N 1
ATOM 1552 C CA . VAL A 1 194 ? 4.347 8.503 -21.848 1.00 96.12 194 VAL A CA 1
ATOM 1553 C C . VAL A 1 194 ? 5.341 9.429 -22.540 1.00 96.12 194 VAL A C 1
ATOM 1555 O O . VAL A 1 194 ? 6.539 9.331 -22.290 1.00 96.12 194 VAL A O 1
ATOM 1558 N N . GLN A 1 195 ? 4.850 10.330 -23.396 1.00 95.31 195 GLN A N 1
ATOM 1559 C CA . GLN A 1 195 ? 5.717 11.228 -24.157 1.00 95.31 195 GLN A CA 1
ATOM 1560 C C . GLN A 1 195 ? 6.513 12.154 -23.229 1.00 95.31 195 GLN A C 1
ATOM 1562 O O . GLN A 1 195 ? 7.726 12.269 -23.380 1.00 95.31 195 GLN A O 1
ATOM 1567 N N . GLU A 1 196 ? 5.844 12.763 -22.247 1.00 95.25 196 GLU A N 1
ATOM 1568 C CA . GLU A 1 196 ? 6.482 13.645 -21.264 1.00 95.25 196 GLU A CA 1
ATOM 1569 C C . GLU A 1 196 ? 7.600 12.915 -20.501 1.00 95.25 196 GLU A C 1
ATOM 1571 O O . GLU A 1 196 ? 8.705 13.441 -20.346 1.00 95.25 196 GLU A O 1
ATOM 1576 N N . TYR A 1 197 ? 7.343 11.674 -20.073 1.00 94.06 197 TYR A N 1
ATOM 1577 C CA . TYR A 1 197 ? 8.343 10.866 -19.380 1.00 94.06 197 TYR A CA 1
ATOM 1578 C C . TYR A 1 197 ? 9.535 10.501 -20.276 1.00 94.06 197 TYR A C 1
ATOM 1580 O O . TYR A 1 197 ? 10.690 10.672 -19.874 1.00 94.06 197 TYR A O 1
ATOM 1588 N N . ASP A 1 198 ? 9.271 10.013 -21.492 1.00 91.81 198 ASP A N 1
ATOM 1589 C CA . ASP A 1 198 ? 10.310 9.582 -22.431 1.00 91.81 198 ASP A CA 1
ATOM 1590 C C . ASP A 1 198 ? 11.225 10.769 -22.822 1.00 91.81 198 ASP A C 1
ATOM 1592 O O . ASP A 1 198 ? 12.450 10.614 -22.870 1.00 91.81 198 ASP A O 1
ATOM 1596 N N . GLU A 1 199 ? 10.674 11.976 -23.002 1.00 91.25 199 GLU A N 1
ATOM 1597 C CA . GLU A 1 199 ? 11.443 13.206 -23.255 1.00 91.25 199 GLU A CA 1
ATOM 1598 C C . GLU A 1 199 ? 12.355 13.584 -22.074 1.00 91.25 199 GLU A C 1
ATOM 1600 O O . GLU A 1 199 ? 13.544 13.872 -22.265 1.00 91.25 199 GLU A O 1
ATOM 1605 N N . ALA A 1 200 ? 11.842 13.537 -20.840 1.00 89.06 200 ALA A N 1
ATOM 1606 C CA . ALA A 1 200 ? 12.641 13.832 -19.651 1.00 89.06 200 ALA A CA 1
ATOM 1607 C C . ALA A 1 200 ? 13.758 12.799 -19.429 1.00 89.06 200 ALA A C 1
ATOM 1609 O O . ALA A 1 200 ? 14.894 13.158 -19.100 1.00 89.06 200 ALA A O 1
ATOM 1610 N N . ARG A 1 201 ? 13.465 11.517 -19.668 1.00 85.31 201 ARG A N 1
ATOM 1611 C CA . ARG A 1 201 ? 14.434 10.419 -19.565 1.00 85.31 201 ARG A CA 1
ATOM 1612 C C . ARG A 1 201 ? 15.580 10.577 -20.561 1.00 85.31 201 ARG A C 1
ATOM 1614 O O . ARG A 1 201 ? 16.742 10.434 -20.177 1.00 85.31 201 ARG A O 1
ATOM 1621 N N . LEU A 1 202 ? 15.274 10.915 -21.817 1.00 85.50 202 LEU A N 1
ATOM 1622 C CA . LEU A 1 202 ? 16.286 11.176 -22.848 1.00 85.50 202 LEU A CA 1
ATOM 1623 C C . LEU A 1 202 ? 17.185 12.358 -22.478 1.00 85.50 202 LEU A C 1
ATOM 1625 O O . LEU A 1 202 ? 18.394 12.305 -22.702 1.00 85.50 202 LEU A O 1
ATOM 1629 N N . ARG A 1 203 ? 16.617 13.406 -21.872 1.00 83.81 203 ARG A N 1
ATOM 1630 C CA . ARG A 1 203 ? 17.379 14.584 -21.447 1.00 83.81 203 ARG A CA 1
ATOM 1631 C C . ARG A 1 203 ? 18.364 14.285 -20.314 1.00 83.81 203 ARG A C 1
ATOM 1633 O O . ARG A 1 203 ? 19.435 14.884 -20.282 1.00 83.81 203 ARG A O 1
ATOM 1640 N N . LEU A 1 204 ? 18.006 13.401 -19.382 1.00 75.12 204 LEU A N 1
ATOM 1641 C CA . LEU A 1 204 ? 18.703 13.266 -18.095 1.00 75.12 204 LEU A CA 1
ATOM 1642 C C . LEU A 1 204 ? 19.524 11.974 -17.934 1.00 75.12 204 LEU A C 1
ATOM 1644 O O . LEU A 1 204 ? 20.295 11.869 -16.988 1.00 75.12 204 LEU A O 1
ATOM 1648 N N . SER A 1 205 ? 19.437 11.026 -18.877 1.00 61.22 205 SER A N 1
ATOM 1649 C CA . SER A 1 205 ? 20.328 9.856 -19.072 1.00 61.22 205 SER A CA 1
ATOM 1650 C C . SER A 1 205 ? 20.529 8.869 -17.899 1.00 61.22 205 SER A C 1
ATOM 1652 O O . SER A 1 205 ? 21.060 7.784 -18.131 1.00 61.22 205 SER A O 1
ATOM 1654 N N . GLN A 1 206 ? 20.117 9.176 -16.664 1.00 62.44 206 GLN A N 1
ATOM 1655 C CA . GLN A 1 206 ? 20.198 8.285 -15.501 1.00 62.44 206 GLN A CA 1
ATOM 1656 C C . GLN A 1 206 ? 18.931 8.376 -14.635 1.00 62.44 206 GLN A C 1
ATOM 1658 O O . GLN A 1 206 ? 18.431 9.465 -14.345 1.00 62.44 206 GLN A O 1
ATOM 1663 N N . VAL A 1 207 ? 18.438 7.211 -14.204 1.00 58.81 207 VAL A N 1
ATOM 1664 C CA . VAL A 1 207 ? 17.363 7.058 -13.212 1.00 58.81 207 VAL A CA 1
ATOM 1665 C C . VAL A 1 207 ? 18.002 6.559 -11.918 1.00 58.81 207 VAL A C 1
ATOM 1667 O O . VAL A 1 207 ? 18.630 5.500 -11.917 1.00 58.81 207 VAL A O 1
ATOM 1670 N N . ALA A 1 208 ? 17.894 7.310 -10.817 1.00 58.22 208 ALA A N 1
ATOM 1671 C CA . ALA A 1 208 ? 18.461 6.859 -9.542 1.00 58.22 208 ALA A CA 1
ATOM 1672 C C . ALA A 1 208 ? 17.647 5.723 -8.917 1.00 58.22 208 ALA A C 1
ATOM 1674 O O . ALA A 1 208 ? 16.415 5.754 -8.893 1.00 58.22 208 ALA A O 1
ATOM 1675 N N . GLN A 1 209 ? 18.360 4.761 -8.329 1.00 57.59 209 GLN A N 1
ATOM 1676 C CA . GLN A 1 209 ? 17.778 3.771 -7.430 1.00 57.59 209 GLN A CA 1
ATOM 1677 C C . GLN A 1 209 ? 17.554 4.389 -6.043 1.00 57.59 209 GLN A C 1
ATOM 1679 O O . GLN A 1 209 ? 18.410 5.109 -5.526 1.00 57.59 209 GLN A O 1
ATOM 1684 N N . ILE A 1 210 ? 16.399 4.109 -5.438 1.00 57.19 210 ILE A N 1
ATOM 1685 C CA . ILE A 1 210 ? 16.061 4.569 -4.087 1.00 57.19 210 ILE A CA 1
ATOM 1686 C C . ILE A 1 210 ? 16.674 3.579 -3.084 1.00 57.19 210 ILE A C 1
ATOM 1688 O O . ILE A 1 210 ? 16.349 2.394 -3.166 1.00 57.19 210 ILE A O 1
ATOM 1692 N N . PRO A 1 211 ? 17.516 4.016 -2.128 1.00 58.53 211 PRO A N 1
ATOM 1693 C CA . PRO A 1 211 ? 17.982 3.146 -1.051 1.00 58.53 211 PRO A CA 1
ATOM 1694 C C . PRO A 1 211 ? 16.786 2.631 -0.240 1.00 58.53 211 PRO A C 1
ATOM 1696 O O . PRO A 1 211 ? 16.004 3.430 0.278 1.00 58.53 211 PRO A O 1
ATOM 1699 N N . MET A 1 212 ? 16.639 1.310 -0.120 1.00 68.56 212 MET A N 1
ATOM 1700 C CA . MET A 1 212 ? 15.521 0.679 0.585 1.00 68.56 212 MET A CA 1
ATOM 1701 C C . MET A 1 212 ? 16.014 -0.045 1.836 1.00 68.56 212 MET A C 1
ATOM 1703 O O . MET A 1 212 ? 16.943 -0.841 1.778 1.00 68.56 212 MET A O 1
ATOM 1707 N N . ILE A 1 213 ? 15.373 0.230 2.972 1.00 74.81 213 ILE A N 1
ATOM 1708 C CA . ILE A 1 213 ? 15.639 -0.444 4.247 1.00 74.81 213 ILE A CA 1
ATOM 1709 C C . ILE A 1 213 ? 14.589 -1.537 4.441 1.00 74.81 213 ILE A C 1
ATOM 1711 O O . ILE A 1 213 ? 13.402 -1.294 4.223 1.00 74.81 213 ILE A O 1
ATOM 1715 N N . VAL A 1 214 ? 15.012 -2.713 4.906 1.00 81.12 214 VAL A N 1
ATOM 1716 C CA . VAL A 1 214 ? 14.102 -3.819 5.214 1.00 81.12 214 VAL A CA 1
ATOM 1717 C C . VAL A 1 214 ? 13.668 -3.741 6.680 1.00 81.12 214 VAL A C 1
ATOM 1719 O O . VAL A 1 214 ? 14.488 -3.889 7.590 1.00 81.12 214 VAL A O 1
ATOM 1722 N N . THR A 1 215 ? 12.376 -3.485 6.902 1.00 78.56 215 THR A N 1
ATOM 1723 C CA . THR A 1 215 ? 11.770 -3.330 8.240 1.00 78.56 215 THR A CA 1
ATOM 1724 C C . THR A 1 215 ? 10.634 -4.302 8.540 1.00 78.56 215 THR A C 1
ATOM 1726 O O . THR A 1 215 ? 10.223 -4.393 9.689 1.00 78.56 215 THR A O 1
ATOM 1729 N N . ASP A 1 216 ? 10.111 -5.001 7.540 1.00 84.31 216 ASP A N 1
ATOM 1730 C CA . ASP A 1 216 ? 9.092 -6.045 7.659 1.00 84.31 216 ASP A CA 1
ATOM 1731 C C . ASP A 1 216 ? 9.144 -6.953 6.415 1.00 84.31 216 ASP A C 1
ATOM 1733 O O . ASP A 1 216 ? 9.969 -6.748 5.517 1.00 84.31 216 ASP A O 1
ATOM 1737 N N . GLU A 1 217 ? 8.277 -7.968 6.347 1.00 89.69 217 GLU A N 1
ATOM 1738 C CA . GLU A 1 217 ? 8.232 -8.870 5.189 1.00 89.69 217 GLU A CA 1
ATOM 1739 C C . GLU A 1 217 ? 7.878 -8.132 3.888 1.00 89.69 217 GLU A C 1
ATOM 1741 O O . GLU A 1 217 ? 8.474 -8.399 2.848 1.00 89.69 217 GLU A O 1
ATOM 1746 N N . LYS A 1 218 ? 6.957 -7.164 3.925 1.00 85.81 218 LYS A N 1
ATOM 1747 C CA . LYS A 1 218 ? 6.520 -6.418 2.734 1.00 85.81 218 LYS A CA 1
ATOM 1748 C C . LYS A 1 218 ? 7.663 -5.592 2.136 1.00 85.81 218 LYS A C 1
ATOM 1750 O O . LYS A 1 218 ? 7.900 -5.634 0.922 1.00 85.81 218 LYS A O 1
ATOM 1755 N N . ALA A 1 219 ? 8.428 -4.906 2.983 1.00 83.81 219 ALA A N 1
ATOM 1756 C CA . ALA A 1 219 ? 9.653 -4.217 2.598 1.00 83.81 219 ALA A CA 1
ATOM 1757 C C . ALA A 1 219 ? 10.720 -5.203 2.096 1.00 83.81 219 ALA A C 1
ATOM 1759 O O . ALA A 1 219 ? 11.370 -4.923 1.091 1.00 83.81 219 ALA A O 1
ATOM 1760 N N . ALA A 1 220 ? 10.859 -6.375 2.729 1.00 89.69 220 ALA A N 1
ATOM 1761 C CA . ALA A 1 220 ? 11.792 -7.417 2.293 1.00 89.69 220 ALA A CA 1
ATOM 1762 C C . ALA A 1 220 ? 11.473 -7.923 0.878 1.00 89.69 220 ALA A C 1
ATOM 1764 O O . ALA A 1 220 ? 12.366 -7.987 0.036 1.00 89.69 220 ALA A O 1
ATOM 1765 N N . ILE A 1 221 ? 10.205 -8.231 0.580 1.00 90.00 221 ILE A N 1
ATOM 1766 C CA . ILE A 1 221 ? 9.792 -8.672 -0.761 1.00 90.00 221 ILE A CA 1
ATOM 1767 C C . ILE A 1 221 ? 10.010 -7.563 -1.793 1.00 90.00 221 ILE A C 1
ATOM 1769 O O . ILE A 1 221 ? 10.479 -7.843 -2.897 1.00 90.00 221 ILE A O 1
ATOM 1773 N N . THR A 1 222 ? 9.726 -6.306 -1.443 1.00 86.31 222 THR A N 1
ATOM 1774 C CA . THR A 1 222 ? 9.965 -5.168 -2.347 1.00 86.31 222 THR A CA 1
ATOM 1775 C C . THR A 1 222 ? 11.454 -4.992 -2.645 1.00 86.31 222 THR A C 1
ATOM 1777 O O . THR A 1 222 ? 11.834 -4.842 -3.807 1.00 86.31 222 THR A O 1
ATOM 1780 N N . TRP A 1 223 ? 12.307 -5.103 -1.624 1.00 90.25 223 TRP A N 1
ATOM 1781 C CA . TRP A 1 223 ? 13.760 -5.080 -1.776 1.00 90.25 223 TRP A CA 1
ATOM 1782 C C . TRP A 1 223 ? 14.244 -6.232 -2.667 1.00 90.25 223 TRP A C 1
ATOM 1784 O O . TRP A 1 223 ? 14.994 -6.004 -3.615 1.00 90.25 223 TRP A O 1
ATOM 1794 N N . LEU A 1 224 ? 13.756 -7.460 -2.443 1.00 93.12 224 LEU A N 1
ATOM 1795 C CA . LEU A 1 224 ? 14.121 -8.624 -3.260 1.00 93.12 224 LEU A CA 1
ATOM 1796 C C . LEU A 1 224 ? 13.726 -8.425 -4.725 1.00 93.12 224 LEU A C 1
ATOM 1798 O O . LEU A 1 224 ? 14.520 -8.716 -5.614 1.00 93.12 224 LEU A O 1
ATOM 1802 N N . ARG A 1 225 ? 12.541 -7.865 -4.996 1.00 89.69 225 ARG A N 1
ATOM 1803 C CA . ARG A 1 225 ? 12.126 -7.535 -6.366 1.00 89.69 225 ARG A CA 1
ATOM 1804 C C . ARG A 1 225 ? 13.085 -6.553 -7.020 1.00 89.69 225 ARG A C 1
ATOM 1806 O O . ARG A 1 225 ? 13.505 -6.810 -8.139 1.00 89.69 225 ARG A O 1
ATOM 1813 N N . GLN A 1 226 ? 13.483 -5.483 -6.331 1.00 86.75 226 GLN A N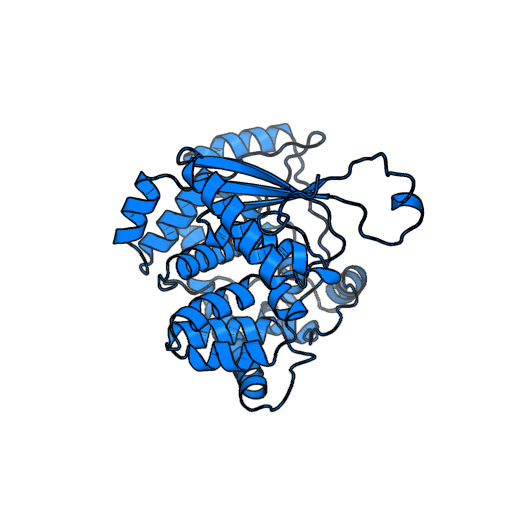 1
ATOM 1814 C CA . GLN A 1 226 ? 14.444 -4.515 -6.878 1.00 86.75 226 GLN A CA 1
ATOM 1815 C C . GLN A 1 226 ? 15.770 -5.167 -7.283 1.00 86.75 226 GLN A C 1
ATOM 1817 O O . GLN A 1 226 ? 16.363 -4.764 -8.279 1.00 86.75 226 GLN A O 1
ATOM 1822 N N . GLN A 1 227 ? 16.218 -6.189 -6.548 1.00 90.50 227 GLN A N 1
ATOM 1823 C CA . GLN A 1 227 ? 17.432 -6.927 -6.895 1.00 90.50 227 GLN A CA 1
ATOM 1824 C C . GLN A 1 227 ? 17.232 -7.890 -8.075 1.00 90.50 227 GLN A C 1
ATOM 1826 O O . GLN A 1 227 ? 18.160 -8.076 -8.858 1.00 90.50 227 GLN A O 1
ATOM 1831 N N . LEU A 1 228 ? 16.053 -8.511 -8.190 1.00 93.50 228 LEU A N 1
ATOM 1832 C CA . LEU A 1 228 ? 15.813 -9.656 -9.078 1.00 93.50 228 LEU A CA 1
ATOM 1833 C C . LEU A 1 228 ? 15.106 -9.322 -10.394 1.00 93.50 228 LEU A C 1
ATOM 1835 O O . LEU A 1 228 ? 15.159 -10.119 -11.329 1.00 93.50 228 LEU A O 1
ATOM 1839 N N . ASP A 1 229 ? 14.419 -8.186 -10.467 1.00 88.94 229 ASP A N 1
ATOM 1840 C CA . ASP A 1 229 ? 13.567 -7.815 -11.593 1.00 88.94 229 ASP A CA 1
ATOM 1841 C C . ASP A 1 229 ? 14.325 -6.947 -12.615 1.00 88.94 229 ASP A C 1
ATOM 1843 O O . ASP A 1 229 ? 14.685 -5.805 -12.300 1.00 88.94 229 ASP A O 1
ATOM 1847 N N . PRO A 1 230 ? 14.535 -7.427 -13.856 1.00 86.19 230 PRO A N 1
ATOM 1848 C CA . PRO A 1 230 ? 15.174 -6.643 -14.909 1.00 86.19 230 PRO A CA 1
ATOM 1849 C C . PRO A 1 230 ? 14.470 -5.316 -15.215 1.00 86.19 230 PRO A C 1
ATOM 1851 O O . PRO A 1 230 ? 15.143 -4.341 -15.547 1.00 86.19 230 PRO A O 1
ATOM 1854 N N . ALA A 1 231 ? 13.143 -5.232 -15.052 1.00 78.75 231 ALA A N 1
ATOM 1855 C CA . ALA A 1 231 ? 12.395 -3.988 -15.256 1.00 78.75 231 ALA A CA 1
ATOM 1856 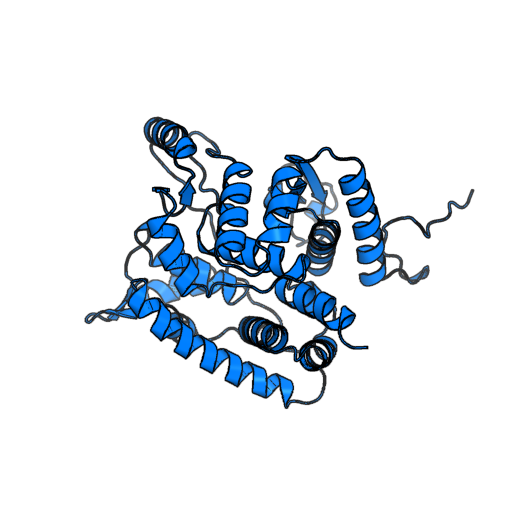C C . ALA A 1 231 ? 12.736 -2.917 -14.202 1.00 78.75 231 ALA A C 1
ATOM 1858 O O . ALA A 1 231 ? 12.543 -1.722 -14.429 1.00 78.75 231 ALA A O 1
ATOM 1859 N N . LEU A 1 232 ? 13.275 -3.338 -13.053 1.00 77.12 232 LEU A N 1
ATOM 1860 C CA . LEU A 1 232 ? 13.724 -2.472 -11.962 1.00 77.12 232 LEU A CA 1
ATOM 1861 C C . LEU A 1 232 ? 15.239 -2.209 -11.999 1.00 77.12 232 LEU A C 1
ATOM 1863 O O . LEU A 1 232 ? 15.756 -1.545 -11.101 1.00 77.12 232 LEU A O 1
ATOM 1867 N N . GLY A 1 233 ? 15.945 -2.717 -13.017 1.00 80.81 233 GLY A N 1
ATOM 1868 C CA . GLY A 1 233 ? 17.408 -2.690 -13.103 1.00 80.81 233 GLY A CA 1
ATOM 1869 C C . GLY A 1 233 ? 18.103 -3.807 -12.314 1.00 80.81 233 GLY A C 1
ATOM 1870 O O . GLY A 1 233 ? 19.320 -3.758 -12.139 1.00 80.81 233 GLY A O 1
ATOM 1871 N N . GLY A 1 234 ? 17.340 -4.789 -11.827 1.00 87.94 234 GLY A N 1
ATOM 1872 C CA . GLY A 1 234 ? 17.841 -6.005 -11.200 1.00 87.94 234 GLY A CA 1
ATOM 1873 C C . GLY A 1 234 ? 18.243 -7.078 -12.214 1.00 87.94 234 GLY A C 1
ATOM 1874 O O . GLY A 1 234 ? 18.221 -6.881 -13.428 1.00 87.94 234 GLY A O 1
ATOM 1875 N N . THR A 1 235 ? 18.623 -8.246 -11.711 1.00 94.19 235 THR A N 1
ATOM 1876 C CA . THR A 1 235 ? 18.969 -9.422 -12.520 1.00 94.19 235 THR A CA 1
ATOM 1877 C C . THR A 1 235 ? 18.710 -10.688 -11.710 1.00 94.19 235 THR A C 1
ATOM 1879 O O . THR A 1 235 ? 18.762 -10.631 -10.484 1.00 94.19 235 THR A O 1
ATOM 1882 N N . PRO A 1 236 ? 18.485 -11.853 -12.338 1.00 96.69 236 PRO A N 1
ATOM 1883 C CA . PRO A 1 236 ? 18.463 -13.108 -11.604 1.00 96.69 236 PRO A CA 1
ATOM 1884 C C . PRO A 1 236 ? 19.765 -13.346 -10.826 1.00 96.69 236 PRO A C 1
ATOM 1886 O O . PRO A 1 236 ? 20.852 -13.247 -11.402 1.00 96.69 236 PRO A O 1
ATOM 1889 N N . LEU A 1 237 ? 19.654 -13.674 -9.535 1.00 97.31 237 LEU A N 1
ATOM 1890 C CA . LEU A 1 237 ? 20.784 -13.836 -8.608 1.00 97.31 237 LEU A CA 1
ATOM 1891 C C . LEU A 1 237 ? 20.665 -15.127 -7.799 1.00 97.31 237 LEU A C 1
ATOM 1893 O O . LEU A 1 237 ? 19.572 -15.558 -7.437 1.00 97.31 237 LEU A O 1
ATOM 1897 N N . THR A 1 238 ? 21.796 -15.733 -7.460 1.00 97.31 238 THR A N 1
ATOM 1898 C CA . THR A 1 238 ? 21.848 -16.884 -6.552 1.00 97.31 238 THR A CA 1
ATOM 1899 C C . THR A 1 238 ? 21.622 -16.472 -5.098 1.00 97.31 238 THR A C 1
ATOM 1901 O O . THR A 1 238 ? 21.844 -15.327 -4.702 1.00 97.31 238 THR A O 1
ATOM 1904 N N . TYR A 1 239 ? 21.253 -17.433 -4.245 1.00 97.00 239 TYR A N 1
ATOM 1905 C CA . TYR A 1 239 ? 21.115 -17.187 -2.803 1.00 97.00 239 TYR A CA 1
ATOM 1906 C C . TYR A 1 239 ? 22.387 -16.578 -2.177 1.00 97.00 239 TYR A C 1
ATOM 1908 O O . TYR A 1 239 ? 22.297 -15.692 -1.328 1.00 97.00 239 TYR A O 1
ATOM 1916 N N . GLN A 1 240 ? 23.571 -17.023 -2.617 1.00 96.12 240 GLN A N 1
ATOM 1917 C CA . GLN A 1 240 ? 24.864 -16.552 -2.103 1.00 96.12 240 GLN A CA 1
ATOM 1918 C C . GLN A 1 240 ? 25.155 -15.090 -2.464 1.00 96.12 240 GLN A C 1
ATOM 1920 O O . GLN A 1 240 ? 25.848 -14.405 -1.717 1.00 96.12 240 GLN A O 1
ATOM 1925 N N . GLU A 1 241 ? 24.608 -14.594 -3.575 1.00 96.12 241 GLU A N 1
ATOM 1926 C CA . GLU A 1 241 ? 24.745 -13.193 -3.985 1.00 96.12 241 GLU A CA 1
ATOM 1927 C C . GLU A 1 241 ? 23.750 -12.282 -3.255 1.00 96.12 241 GLU A C 1
ATOM 1929 O O . GLU A 1 241 ? 24.071 -11.132 -2.945 1.00 96.12 241 GLU A O 1
ATOM 1934 N N . ILE A 1 242 ? 22.554 -12.799 -2.957 1.00 96.00 242 ILE A N 1
ATOM 1935 C CA . ILE A 1 242 ? 21.477 -12.052 -2.294 1.00 96.00 242 ILE A CA 1
ATOM 1936 C C . ILE A 1 242 ? 21.755 -11.910 -0.794 1.00 96.00 242 ILE A C 1
ATOM 1938 O O . ILE A 1 242 ? 21.627 -10.817 -0.241 1.00 96.00 242 ILE A O 1
ATOM 1942 N N . GLN A 1 243 ? 22.144 -13.001 -0.126 1.00 95.38 243 GLN A N 1
ATOM 1943 C CA . GLN A 1 243 ? 22.199 -13.071 1.336 1.00 95.38 243 GLN A CA 1
ATOM 1944 C C . GLN A 1 243 ? 23.076 -11.981 1.986 1.00 95.38 243 GLN A C 1
ATOM 1946 O O . GLN A 1 243 ? 22.587 -11.333 2.913 1.00 95.38 243 GLN A O 1
ATOM 1951 N N . PRO A 1 244 ? 24.320 -11.709 1.540 1.00 93.69 244 PRO A N 1
ATOM 1952 C CA . PRO A 1 244 ? 25.160 -10.698 2.187 1.00 93.69 244 PRO A CA 1
ATOM 1953 C C . PRO A 1 244 ? 24.573 -9.284 2.083 1.00 93.69 244 PRO A C 1
ATOM 1955 O O . PRO A 1 244 ? 24.638 -8.508 3.038 1.00 93.69 244 PRO A O 1
ATOM 1958 N N . ARG A 1 245 ? 23.963 -8.957 0.936 1.00 91.19 245 ARG A N 1
ATOM 1959 C CA . ARG A 1 245 ? 23.309 -7.661 0.698 1.00 91.19 245 ARG A CA 1
ATOM 1960 C C . ARG A 1 245 ? 22.059 -7.522 1.560 1.00 91.19 245 ARG A C 1
ATOM 1962 O O . ARG A 1 245 ? 21.901 -6.522 2.249 1.00 91.19 245 ARG A O 1
ATOM 1969 N N . PHE A 1 246 ? 21.239 -8.572 1.602 1.00 90.94 246 PHE A N 1
ATOM 1970 C CA . PHE A 1 246 ? 20.026 -8.601 2.413 1.00 90.94 246 PHE A CA 1
ATOM 1971 C C . PHE A 1 246 ? 20.337 -8.389 3.899 1.00 90.94 246 PHE A C 1
ATOM 1973 O O . PHE A 1 246 ? 19.703 -7.567 4.548 1.00 90.94 246 PHE A O 1
ATOM 1980 N N . LEU A 1 247 ? 21.361 -9.066 4.431 1.00 89.06 247 LEU A N 1
ATOM 1981 C CA . LEU A 1 247 ? 21.786 -8.895 5.825 1.00 89.06 247 LEU A CA 1
ATOM 1982 C C . LEU A 1 247 ? 22.330 -7.492 6.131 1.00 89.06 247 LEU A C 1
ATOM 1984 O O . LEU A 1 247 ? 22.267 -7.063 7.280 1.00 89.06 247 LEU A O 1
ATOM 1988 N N . THR A 1 248 ? 22.861 -6.786 5.129 1.00 86.06 248 THR A N 1
ATOM 1989 C CA . THR A 1 248 ? 23.360 -5.410 5.286 1.00 86.06 248 THR A CA 1
ATOM 1990 C C . THR A 1 248 ? 22.208 -4.412 5.424 1.00 86.06 248 THR A C 1
ATOM 1992 O O . THR A 1 248 ? 22.275 -3.509 6.258 1.00 86.06 248 THR A O 1
ATOM 1995 N N . ASP A 1 249 ? 21.138 -4.602 4.649 1.00 84.19 249 ASP A N 1
ATOM 1996 C CA . ASP A 1 249 ? 19.972 -3.708 4.633 1.00 84.19 249 ASP A CA 1
ATOM 1997 C C . ASP A 1 249 ? 18.879 -4.108 5.645 1.00 84.19 249 ASP A C 1
ATOM 1999 O O . ASP A 1 249 ? 17.948 -3.335 5.907 1.00 84.19 249 ASP A O 1
ATOM 2003 N N . LEU A 1 250 ? 19.000 -5.297 6.247 1.00 83.19 250 LEU A N 1
ATOM 2004 C CA . LEU A 1 250 ? 18.111 -5.792 7.292 1.00 83.19 250 LEU A CA 1
ATOM 2005 C C . LEU A 1 250 ? 18.355 -5.057 8.613 1.00 83.19 250 LEU A C 1
ATOM 2007 O O . LEU A 1 250 ? 19.393 -5.206 9.262 1.00 83.19 250 LEU A O 1
ATOM 2011 N N . ARG A 1 251 ? 17.352 -4.304 9.071 1.00 76.50 251 ARG A N 1
ATOM 2012 C CA . ARG A 1 251 ? 17.346 -3.766 10.436 1.00 76.50 251 ARG A CA 1
ATOM 2013 C C . ARG A 1 251 ? 16.689 -4.748 11.392 1.00 76.50 251 ARG A C 1
ATOM 2015 O O . ARG A 1 251 ? 15.799 -5.503 11.023 1.00 76.50 251 ARG A O 1
ATOM 2022 N N . GLN A 1 252 ? 17.106 -4.702 12.657 1.00 66.25 252 GLN A N 1
ATOM 2023 C CA . GLN A 1 252 ? 16.477 -5.494 13.707 1.00 66.25 252 GLN A CA 1
ATOM 2024 C C . GLN A 1 252 ? 15.015 -5.056 13.874 1.00 66.25 252 GLN A C 1
ATOM 2026 O O . GLN A 1 252 ? 14.741 -3.953 14.355 1.00 66.25 252 GLN A O 1
ATOM 2031 N N . VAL A 1 253 ? 14.085 -5.921 13.476 1.00 63.84 253 VAL A N 1
ATOM 2032 C CA . VAL A 1 253 ? 12.651 -5.677 13.620 1.00 63.84 253 VAL A CA 1
ATOM 2033 C C . VAL A 1 253 ? 12.210 -6.246 14.962 1.00 63.84 253 VAL A C 1
ATOM 2035 O O . VAL A 1 253 ? 12.299 -7.447 15.212 1.00 63.84 253 VAL A O 1
ATOM 2038 N N . LYS A 1 254 ? 11.784 -5.381 15.884 1.00 66.38 254 LYS A N 1
ATOM 2039 C CA . LYS A 1 254 ? 11.214 -5.846 17.153 1.00 66.38 254 LYS A CA 1
ATOM 2040 C C . LYS A 1 254 ? 9.838 -6.451 16.875 1.00 66.38 254 LYS A C 1
ATOM 2042 O O . LYS A 1 254 ? 9.044 -5.820 16.193 1.00 66.38 254 LYS A O 1
ATOM 2047 N N . GLN A 1 255 ? 9.538 -7.600 17.487 1.00 72.25 255 GLN A N 1
ATOM 2048 C CA . GLN A 1 255 ? 8.175 -8.160 17.537 1.00 72.25 255 GLN A CA 1
ATOM 2049 C C . GLN A 1 255 ? 7.565 -8.505 16.160 1.00 72.25 255 GLN A C 1
ATOM 2051 O O . GLN A 1 255 ? 6.343 -8.532 16.016 1.00 72.25 255 GLN A O 1
ATOM 2056 N N . GLU A 1 256 ? 8.416 -8.784 15.170 1.00 83.38 256 GLU A N 1
ATOM 2057 C CA . GLU A 1 256 ? 8.054 -9.300 13.846 1.00 83.38 256 GLU A CA 1
ATOM 2058 C C . GLU A 1 256 ? 8.654 -10.700 13.675 1.00 83.38 256 GLU A C 1
ATOM 2060 O O . GLU A 1 256 ? 9.857 -10.887 13.870 1.00 83.38 256 GLU A O 1
ATOM 2065 N N . GLU A 1 257 ? 7.832 -11.679 13.296 1.00 87.94 257 GLU A N 1
ATOM 2066 C CA . GLU A 1 257 ? 8.289 -13.029 12.930 1.00 87.94 257 GLU A CA 1
ATOM 2067 C C . GLU A 1 257 ? 8.605 -13.069 11.434 1.00 87.94 257 GLU A C 1
ATOM 2069 O O . GLU A 1 257 ? 7.883 -13.676 10.641 1.00 87.94 257 GLU A O 1
ATOM 2074 N N . LEU A 1 258 ? 9.672 -12.364 11.048 1.00 88.25 258 LEU A N 1
ATOM 2075 C CA . LEU A 1 258 ? 10.126 -12.329 9.663 1.00 88.25 258 LEU A CA 1
ATOM 2076 C C . LEU A 1 258 ? 10.536 -13.748 9.220 1.00 88.25 258 LEU A C 1
ATOM 2078 O O . LEU A 1 258 ? 11.354 -14.368 9.905 1.00 88.25 258 LEU A O 1
ATOM 2082 N N . PRO A 1 259 ? 10.011 -14.270 8.095 1.00 91.31 259 PRO A N 1
ATOM 2083 C CA . PRO A 1 259 ? 10.444 -15.560 7.572 1.00 91.31 259 PRO A CA 1
ATOM 2084 C C . PRO A 1 259 ? 11.920 -15.542 7.162 1.00 91.31 259 PRO A C 1
ATOM 2086 O O . PRO A 1 259 ? 12.491 -14.491 6.865 1.00 91.31 259 PRO A O 1
ATOM 2089 N N . GLU A 1 260 ? 12.529 -16.722 7.075 1.00 92.56 260 GLU A N 1
ATOM 2090 C CA . GLU A 1 260 ? 13.889 -16.853 6.555 1.00 92.56 260 GLU A CA 1
ATOM 2091 C C . GLU A 1 260 ? 13.971 -16.361 5.102 1.00 92.56 260 GLU A C 1
ATOM 2093 O O . GLU A 1 260 ? 13.022 -16.489 4.321 1.00 92.56 260 GLU A O 1
ATOM 2098 N N . LEU A 1 261 ? 15.136 -15.846 4.692 1.00 94.19 261 LEU A N 1
ATOM 2099 C CA . LEU A 1 261 ? 15.345 -15.343 3.325 1.00 94.19 261 LEU A CA 1
ATOM 2100 C C . LEU A 1 261 ? 14.984 -16.392 2.263 1.00 94.19 261 LEU A C 1
ATOM 2102 O O . LEU A 1 261 ? 14.376 -16.070 1.245 1.00 94.19 261 LEU A O 1
ATOM 2106 N N . ARG A 1 262 ? 15.333 -17.659 2.506 1.00 94.81 262 ARG A N 1
ATOM 2107 C CA . ARG A 1 262 ? 15.011 -18.769 1.601 1.00 94.81 262 ARG A CA 1
ATOM 2108 C C . ARG A 1 262 ? 13.502 -19.005 1.488 1.00 94.81 262 ARG A C 1
ATOM 2110 O O . ARG A 1 262 ? 13.014 -19.276 0.392 1.00 94.81 262 ARG A O 1
ATOM 2117 N N . ASP A 1 263 ? 12.771 -18.871 2.588 1.00 93.62 263 ASP A N 1
ATOM 2118 C CA . ASP A 1 263 ? 11.315 -19.010 2.593 1.00 93.62 263 ASP A CA 1
ATOM 2119 C C . ASP A 1 263 ? 10.670 -17.850 1.833 1.00 93.62 263 ASP A C 1
ATOM 2121 O O . ASP A 1 263 ? 9.831 -18.073 0.966 1.00 93.62 263 ASP A O 1
ATOM 2125 N N . MET A 1 264 ? 11.124 -16.615 2.069 1.00 94.44 264 MET A N 1
ATOM 2126 C CA . MET A 1 264 ? 10.655 -15.446 1.317 1.00 94.44 264 MET A CA 1
ATOM 2127 C C . MET A 1 264 ? 10.921 -15.581 -0.186 1.00 94.44 264 MET A C 1
ATOM 2129 O O . MET A 1 264 ? 10.038 -15.275 -0.988 1.00 94.44 264 MET A O 1
ATOM 2133 N N . LEU A 1 265 ? 12.105 -16.073 -0.567 1.00 95.62 265 LEU A N 1
ATOM 2134 C CA . LEU A 1 265 ? 12.463 -16.330 -1.959 1.00 95.62 265 LEU A CA 1
ATOM 2135 C C . LEU A 1 265 ? 11.544 -17.384 -2.588 1.00 95.62 265 LEU A C 1
ATOM 2137 O O . LEU A 1 265 ? 10.871 -17.098 -3.572 1.00 95.62 265 LEU A O 1
ATOM 2141 N N . SER A 1 266 ? 11.442 -18.561 -1.969 1.00 93.75 266 SER A N 1
ATOM 2142 C CA . SER A 1 266 ? 10.613 -19.667 -2.469 1.00 93.75 266 SER A CA 1
ATOM 2143 C C . SER A 1 266 ? 9.114 -19.373 -2.500 1.00 93.75 266 SER A C 1
ATOM 2145 O O . SER A 1 266 ? 8.400 -19.991 -3.280 1.00 93.75 266 SER A O 1
ATOM 2147 N N . GLN A 1 267 ? 8.625 -18.437 -1.684 1.00 92.25 267 GLN A N 1
ATOM 2148 C CA . GLN A 1 267 ? 7.214 -18.046 -1.659 1.00 92.25 267 GLN A CA 1
ATOM 2149 C C . GLN A 1 267 ? 6.860 -16.955 -2.679 1.00 92.25 267 GLN A C 1
ATOM 2151 O O . GLN A 1 267 ? 5.677 -16.736 -2.926 1.00 92.25 267 GLN A O 1
ATOM 2156 N N . ASN A 1 268 ? 7.838 -16.234 -3.238 1.00 92.44 268 ASN A N 1
ATOM 2157 C CA . ASN A 1 268 ? 7.581 -15.041 -4.063 1.00 92.44 268 ASN A CA 1
ATOM 2158 C C . ASN A 1 268 ? 8.288 -15.042 -5.424 1.00 92.44 268 ASN A C 1
ATOM 2160 O O . ASN A 1 268 ? 7.912 -14.265 -6.306 1.00 92.44 268 ASN A O 1
ATOM 2164 N N . PHE A 1 269 ? 9.296 -15.894 -5.593 1.00 95.06 269 PHE A N 1
ATOM 2165 C CA . PHE A 1 269 ? 10.161 -15.963 -6.763 1.00 95.06 269 PHE A CA 1
ATOM 2166 C C . PHE A 1 269 ? 10.336 -17.414 -7.215 1.00 95.06 269 PHE A C 1
ATOM 2168 O O . PHE A 1 269 ? 10.002 -18.353 -6.493 1.00 95.06 269 PHE A O 1
ATOM 2175 N N . LEU A 1 270 ? 10.872 -17.597 -8.420 1.00 94.75 270 LEU A N 1
ATOM 2176 C CA . LEU A 1 270 ? 11.226 -18.913 -8.946 1.00 94.75 270 LEU A CA 1
ATOM 2177 C C . LEU A 1 270 ? 12.734 -19.046 -9.075 1.00 94.75 270 LEU A C 1
ATOM 2179 O O . LEU A 1 270 ? 13.434 -18.057 -9.260 1.00 94.75 270 LEU A O 1
ATOM 2183 N N . GLU A 1 271 ? 13.217 -20.278 -8.986 1.00 95.69 271 GLU A N 1
ATOM 2184 C CA . GLU A 1 271 ? 14.624 -20.624 -9.141 1.00 95.69 271 GLU A CA 1
ATOM 2185 C C . GLU A 1 271 ? 14.837 -21.272 -10.518 1.00 95.69 271 GLU A C 1
ATOM 2187 O O . GLU A 1 271 ? 14.063 -22.138 -10.934 1.00 95.69 271 GLU A O 1
ATOM 2192 N N . ASP A 1 272 ? 15.850 -20.820 -11.258 1.00 94.44 272 ASP A N 1
ATOM 2193 C CA . ASP A 1 272 ? 16.238 -21.415 -12.536 1.00 94.44 272 ASP A CA 1
ATOM 2194 C C . ASP A 1 272 ? 17.105 -22.678 -12.345 1.00 94.44 272 ASP A C 1
ATOM 2196 O O . ASP A 1 272 ? 17.485 -23.056 -11.236 1.00 94.44 272 ASP A O 1
ATOM 2200 N N . ALA A 1 273 ? 17.447 -23.352 -13.447 1.00 93.62 273 ALA A N 1
ATOM 2201 C CA . ALA A 1 273 ? 18.233 -24.589 -13.410 1.00 93.62 273 ALA A CA 1
ATOM 2202 C C . ALA A 1 273 ? 19.666 -24.421 -12.859 1.00 93.62 273 ALA A C 1
ATOM 2204 O O . ALA A 1 273 ? 20.327 -25.419 -12.583 1.00 93.62 273 ALA A O 1
ATOM 2205 N N . VAL A 1 274 ? 20.156 -23.184 -12.722 1.00 94.50 274 VAL A N 1
ATOM 2206 C CA . VAL A 1 274 ? 21.484 -22.860 -12.181 1.00 94.50 274 VAL A CA 1
ATOM 2207 C C . VAL A 1 274 ? 21.394 -22.153 -10.826 1.00 94.50 274 VAL A C 1
ATOM 2209 O O . VAL A 1 274 ? 22.342 -21.487 -10.412 1.00 94.50 274 VAL A O 1
ATOM 2212 N N . HIS A 1 275 ? 20.281 -22.331 -10.111 1.00 95.19 275 HIS A N 1
ATOM 2213 C CA . HIS A 1 275 ? 20.064 -21.828 -8.754 1.00 95.19 275 HIS A CA 1
ATOM 2214 C C . HIS A 1 275 ? 19.989 -20.300 -8.618 1.00 95.19 275 HIS A C 1
ATOM 2216 O O . HIS A 1 275 ? 20.301 -19.743 -7.558 1.00 95.19 275 HIS A O 1
ATOM 2222 N N . ARG A 1 276 ? 19.576 -19.599 -9.682 1.00 96.69 276 ARG A N 1
ATOM 2223 C CA . ARG A 1 276 ? 19.298 -18.158 -9.636 1.00 96.69 276 ARG A CA 1
ATOM 2224 C C . ARG A 1 276 ? 17.811 -17.904 -9.467 1.00 96.69 276 ARG A C 1
ATOM 2226 O O . ARG A 1 276 ? 16.986 -18.429 -10.210 1.00 96.69 276 ARG A O 1
ATOM 2233 N N . TRP A 1 277 ? 17.487 -17.048 -8.512 1.00 97.50 277 TRP A N 1
ATOM 2234 C CA . TRP A 1 277 ? 16.143 -16.562 -8.260 1.00 97.50 277 TRP A CA 1
ATOM 2235 C C . TRP A 1 277 ? 15.764 -15.494 -9.276 1.00 97.50 277 TRP A C 1
ATOM 2237 O O . TRP A 1 277 ? 16.590 -14.650 -9.612 1.00 97.50 277 TRP A O 1
ATOM 2247 N N . TYR A 1 278 ? 14.524 -15.508 -9.753 1.00 94.50 278 TYR A N 1
ATOM 2248 C CA . TYR A 1 278 ? 13.999 -14.532 -10.701 1.00 94.50 278 TYR A CA 1
ATOM 2249 C C . TYR A 1 278 ? 12.500 -14.285 -10.480 1.00 94.50 278 TYR A C 1
ATOM 2251 O O . TYR A 1 278 ? 11.798 -15.082 -9.847 1.00 94.50 278 TYR A O 1
ATOM 2259 N N . VAL A 1 279 ? 12.001 -13.157 -10.991 1.00 91.81 279 VAL A N 1
ATOM 2260 C CA . VAL A 1 279 ? 10.576 -12.806 -10.908 1.00 91.81 279 VAL A CA 1
ATOM 2261 C C . VAL A 1 279 ? 9.756 -13.700 -11.850 1.00 91.81 279 VAL A C 1
ATOM 2263 O O . VAL A 1 279 ? 10.061 -13.741 -13.040 1.00 91.81 279 VAL A O 1
ATOM 2266 N N . PRO A 1 280 ? 8.727 -14.418 -11.358 1.00 90.19 280 PRO A N 1
ATOM 2267 C CA . PRO A 1 280 ? 7.906 -15.280 -12.200 1.00 90.19 280 PRO A CA 1
ATOM 2268 C C . PRO A 1 280 ? 7.099 -14.485 -13.227 1.00 90.19 280 PRO A C 1
ATOM 2270 O O . PRO A 1 280 ? 6.569 -13.417 -12.921 1.00 90.19 280 PRO A O 1
ATOM 2273 N N . ASP A 1 281 ? 6.911 -15.074 -14.408 1.00 84.00 281 ASP A N 1
ATOM 2274 C CA . ASP A 1 281 ? 5.920 -14.604 -15.378 1.00 84.00 281 ASP A CA 1
ATOM 2275 C C . ASP A 1 281 ? 4.499 -14.665 -14.780 1.00 84.00 281 ASP A C 1
ATOM 2277 O O . ASP A 1 281 ? 4.236 -15.538 -13.942 1.00 84.00 281 ASP A O 1
ATOM 2281 N N . PRO A 1 282 ? 3.543 -13.831 -15.242 1.00 77.94 282 PRO A N 1
ATOM 2282 C CA . PRO A 1 282 ? 2.221 -13.700 -14.620 1.00 77.94 282 PRO A CA 1
ATOM 2283 C C . PRO A 1 282 ? 1.474 -15.020 -14.370 1.00 77.94 282 PRO A C 1
ATOM 2285 O O . PRO A 1 282 ? 0.875 -15.186 -13.314 1.00 77.94 282 PRO A O 1
ATOM 2288 N N . GLY A 1 283 ? 1.550 -15.984 -15.296 1.00 76.56 283 GLY A N 1
ATOM 2289 C CA . GLY A 1 283 ? 0.886 -17.283 -15.129 1.00 76.56 283 GLY A CA 1
ATOM 2290 C C . GLY A 1 283 ? 1.475 -18.128 -13.994 1.00 76.56 283 GLY A C 1
ATOM 2291 O O . GLY A 1 283 ? 0.736 -18.694 -13.200 1.00 76.56 283 GLY A O 1
ATOM 2292 N N . LYS A 1 284 ? 2.808 -18.168 -13.861 1.00 85.88 284 LYS A N 1
ATOM 2293 C CA . LYS A 1 284 ? 3.466 -18.896 -12.761 1.00 85.88 284 LYS A CA 1
ATOM 2294 C C . LYS A 1 284 ? 3.367 -18.140 -11.434 1.00 85.88 284 LYS A C 1
ATOM 2296 O O . LYS A 1 284 ? 3.439 -18.750 -10.371 1.00 85.88 284 LYS A O 1
ATOM 2301 N N . ALA A 1 285 ? 3.231 -16.815 -11.498 1.00 84.75 285 ALA A N 1
ATOM 2302 C CA . ALA A 1 285 ? 3.045 -15.975 -10.324 1.00 84.75 285 ALA A CA 1
ATOM 2303 C C . ALA A 1 285 ? 1.720 -16.287 -9.610 1.00 84.75 285 ALA A C 1
ATOM 2305 O O . ALA A 1 285 ? 1.692 -16.273 -8.383 1.00 84.75 285 ALA A O 1
ATOM 2306 N N . GLU A 1 286 ? 0.657 -16.615 -10.352 1.00 85.88 286 GLU A N 1
ATOM 2307 C CA . GLU A 1 286 ? -0.639 -16.992 -9.776 1.00 85.88 286 GLU A CA 1
ATOM 2308 C C . GLU A 1 286 ? -0.558 -18.300 -8.975 1.00 85.88 286 GLU A C 1
ATOM 2310 O O . GLU A 1 286 ? -0.966 -18.333 -7.814 1.00 85.88 286 GLU A O 1
ATOM 2315 N N . ASP A 1 287 ? 0.040 -19.352 -9.543 1.00 86.69 287 ASP A N 1
ATOM 2316 C CA . ASP A 1 287 ? 0.240 -20.629 -8.842 1.00 86.69 287 ASP A CA 1
ATOM 2317 C C . ASP A 1 287 ? 1.045 -20.440 -7.548 1.00 86.69 287 ASP A C 1
ATOM 2319 O O . ASP A 1 287 ? 0.700 -20.970 -6.485 1.00 86.69 287 ASP A O 1
ATOM 2323 N N . LEU A 1 288 ? 2.109 -19.636 -7.626 1.00 89.62 288 LEU A N 1
ATOM 2324 C CA . LEU A 1 288 ? 2.958 -19.319 -6.486 1.00 89.62 288 LEU A CA 1
ATOM 2325 C C . LEU A 1 288 ? 2.201 -18.521 -5.413 1.00 89.62 288 LEU A C 1
ATOM 2327 O O . LEU A 1 288 ? 2.321 -18.820 -4.223 1.00 89.62 288 LEU A O 1
ATOM 2331 N N . GLU A 1 289 ? 1.374 -17.554 -5.824 1.00 88.00 289 GLU A N 1
ATOM 2332 C CA . GLU A 1 289 ? 0.515 -16.777 -4.927 1.00 88.00 289 GLU A CA 1
ATOM 2333 C C . GLU A 1 289 ? -0.470 -17.684 -4.183 1.00 88.00 289 GLU A C 1
ATOM 2335 O O . GLU A 1 289 ? -0.645 -17.519 -2.976 1.00 88.00 289 GLU A O 1
ATOM 2340 N N . GLN A 1 290 ? -1.077 -18.672 -4.848 1.00 88.69 290 GLN A N 1
ATOM 2341 C CA . GLN A 1 290 ? -2.007 -19.601 -4.197 1.00 88.69 290 GLN A CA 1
ATOM 2342 C C . GLN A 1 290 ? -1.319 -20.435 -3.111 1.00 88.69 290 GLN A C 1
ATOM 2344 O O . GLN A 1 290 ? -1.854 -20.596 -2.007 1.00 88.69 290 GLN A O 1
ATOM 2349 N N . ILE A 1 291 ? -0.109 -20.931 -3.388 1.00 90.44 291 ILE A N 1
ATOM 2350 C CA . ILE A 1 291 ? 0.690 -21.677 -2.407 1.00 90.44 291 ILE A CA 1
ATOM 2351 C C . ILE A 1 291 ? 1.058 -20.766 -1.231 1.00 90.44 291 ILE A C 1
ATOM 2353 O O . ILE A 1 291 ? 0.795 -21.121 -0.079 1.00 90.44 291 ILE A O 1
ATOM 2357 N N . ARG A 1 292 ? 1.589 -19.568 -1.512 1.00 92.00 292 ARG A N 1
ATOM 2358 C CA . ARG A 1 292 ? 1.943 -18.575 -0.487 1.00 92.00 292 ARG A CA 1
ATOM 2359 C C . ARG A 1 292 ? 0.733 -18.202 0.365 1.00 92.00 292 ARG A C 1
ATOM 2361 O O . ARG A 1 292 ? 0.825 -18.202 1.590 1.00 92.00 292 ARG A O 1
ATOM 2368 N N . ARG A 1 293 ? -0.418 -17.932 -0.257 1.00 92.56 293 ARG A N 1
ATOM 2369 C CA . ARG A 1 293 ? -1.674 -17.594 0.425 1.00 92.56 293 ARG A CA 1
ATOM 2370 C C . ARG A 1 293 ? -2.098 -18.710 1.370 1.00 92.56 293 ARG A C 1
ATOM 2372 O O . ARG A 1 293 ? -2.434 -18.431 2.517 1.00 92.56 293 ARG A O 1
ATOM 2379 N N . ARG A 1 294 ? -2.064 -19.967 0.923 1.00 93.56 294 ARG A N 1
ATOM 2380 C CA . ARG A 1 294 ? -2.388 -21.116 1.780 1.00 93.56 294 ARG A CA 1
ATOM 2381 C C . ARG A 1 294 ? -1.475 -21.171 3.005 1.00 93.56 294 ARG A C 1
ATOM 2383 O O . ARG A 1 294 ? -1.947 -21.441 4.104 1.00 93.56 294 ARG A O 1
ATOM 2390 N N . ASP A 1 295 ? -0.187 -20.908 2.833 1.00 94.00 295 ASP A N 1
ATOM 2391 C CA . ASP A 1 295 ? 0.792 -20.956 3.920 1.00 94.00 295 ASP A CA 1
ATOM 2392 C C . ASP A 1 295 ? 0.605 -19.798 4.910 1.00 94.00 295 ASP A C 1
ATOM 2394 O O . ASP A 1 295 ? 0.619 -20.017 6.122 1.00 94.00 295 ASP A O 1
ATOM 2398 N N . LEU A 1 296 ? 0.322 -18.596 4.403 1.00 96.25 296 LEU A N 1
ATOM 2399 C CA . LEU A 1 296 ? -0.053 -17.434 5.211 1.00 96.25 296 LEU A CA 1
ATOM 2400 C C . LEU A 1 296 ? -1.331 -17.693 6.017 1.00 96.25 296 LEU A C 1
ATOM 2402 O O . LEU A 1 296 ? -1.361 -17.404 7.209 1.00 96.25 296 LEU A O 1
ATOM 2406 N N . LEU A 1 297 ? -2.362 -18.287 5.408 1.00 96.88 297 LEU A N 1
ATOM 2407 C CA . LEU A 1 297 ? -3.611 -18.616 6.101 1.00 96.88 297 LEU A CA 1
ATOM 2408 C C . LEU A 1 297 ? -3.427 -19.720 7.149 1.00 96.88 297 LEU A C 1
ATOM 2410 O O . LEU A 1 297 ? -4.053 -19.666 8.205 1.00 96.88 297 LEU A O 1
ATOM 2414 N N . ARG A 1 298 ? -2.528 -20.686 6.914 1.00 96.00 298 ARG A N 1
ATOM 2415 C CA . ARG A 1 298 ? -2.145 -21.666 7.944 1.00 96.00 298 ARG A CA 1
ATOM 2416 C C . ARG A 1 298 ? -1.465 -20.990 9.135 1.00 96.00 298 ARG A C 1
ATOM 2418 O O . ARG A 1 298 ? -1.827 -21.283 10.270 1.00 96.00 298 ARG A O 1
ATOM 2425 N N . ALA A 1 299 ? -0.525 -20.076 8.890 1.00 95.19 299 ALA A N 1
ATOM 2426 C CA . ALA A 1 299 ? 0.117 -19.304 9.956 1.00 95.19 299 ALA A CA 1
ATOM 2427 C C . ALA A 1 299 ? -0.895 -18.424 10.712 1.00 95.19 299 ALA A C 1
ATOM 2429 O O . ALA A 1 299 ? -0.906 -18.401 11.940 1.00 95.19 299 ALA A O 1
ATOM 2430 N N . TYR A 1 300 ? -1.802 -17.769 9.986 1.00 97.38 300 TYR A N 1
ATOM 2431 C CA . TYR A 1 300 ? -2.888 -16.982 10.561 1.00 97.38 300 TYR A CA 1
ATOM 2432 C C . TYR A 1 300 ? -3.795 -17.807 11.479 1.00 97.38 300 TYR A C 1
ATOM 2434 O O . TYR A 1 300 ? -4.107 -17.368 12.586 1.00 97.38 300 TYR A O 1
ATOM 2442 N N . GLN A 1 301 ? -4.171 -19.021 11.064 1.00 96.50 301 GLN A N 1
ATOM 2443 C CA . GLN A 1 301 ? -5.033 -19.893 11.861 1.00 96.50 301 GLN A CA 1
ATOM 2444 C C . GLN A 1 301 ? -4.403 -20.249 13.214 1.00 96.50 301 GLN A C 1
ATOM 2446 O O . GLN A 1 301 ? -5.096 -20.252 14.228 1.00 96.50 301 GLN A O 1
ATOM 2451 N N . ILE A 1 302 ? -3.080 -20.452 13.263 1.00 95.94 302 ILE A N 1
ATOM 2452 C CA . ILE A 1 302 ? -2.352 -20.667 14.526 1.00 95.94 302 ILE A CA 1
ATOM 2453 C C . ILE A 1 302 ? -2.556 -19.477 15.471 1.00 95.94 302 ILE A C 1
ATOM 2455 O O . ILE A 1 302 ? -2.755 -19.658 16.676 1.00 95.94 302 ILE A O 1
ATOM 2459 N N . TYR A 1 303 ? -2.540 -18.251 14.942 1.00 96.00 303 TYR A N 1
ATOM 2460 C CA . TYR A 1 303 ? -2.800 -17.063 15.745 1.00 96.00 303 TYR A CA 1
ATOM 2461 C C . TYR A 1 303 ? -4.250 -17.016 16.217 1.00 96.00 303 TYR A C 1
ATOM 2463 O O . TYR A 1 303 ? -4.461 -16.775 17.405 1.00 96.00 303 TYR A O 1
ATOM 2471 N N . VAL A 1 304 ? -5.226 -17.298 15.350 1.00 95.00 304 VAL A N 1
ATOM 2472 C CA . VAL A 1 304 ? -6.658 -17.347 15.703 1.00 95.00 304 VAL A CA 1
ATOM 2473 C C . VAL A 1 304 ? -6.925 -18.350 16.829 1.00 95.00 304 VAL A C 1
ATOM 2475 O O . VAL A 1 304 ? -7.537 -17.973 17.829 1.00 95.00 304 VAL A O 1
ATOM 2478 N N . ASP A 1 305 ? -6.391 -19.568 16.722 1.00 93.62 305 ASP A N 1
ATOM 2479 C CA . ASP A 1 305 ? -6.584 -20.654 17.697 1.00 93.62 305 ASP A CA 1
ATOM 2480 C C . ASP A 1 305 ? -5.809 -20.436 19.007 1.00 93.62 305 ASP A C 1
ATOM 2482 O O . ASP A 1 305 ? -6.146 -20.988 20.061 1.00 93.62 305 ASP A O 1
ATOM 2486 N N . GLY A 1 306 ? -4.751 -19.624 18.949 1.00 92.25 306 GLY A N 1
ATOM 2487 C CA . GLY A 1 306 ? -3.955 -19.245 20.107 1.00 92.25 306 GLY A CA 1
ATOM 2488 C C . GLY A 1 306 ? -4.754 -18.479 21.168 1.00 92.25 306 GLY A C 1
ATOM 2489 O O . GLY A 1 306 ? -5.834 -17.940 20.933 1.00 92.25 306 GLY A O 1
ATOM 2490 N N . LYS A 1 307 ? -4.188 -18.377 22.374 1.00 89.19 307 LYS A N 1
ATOM 2491 C CA . LYS A 1 307 ? -4.772 -17.618 23.492 1.00 89.19 307 LYS A CA 1
ATOM 2492 C C . LYS A 1 307 ? -3.820 -16.525 23.963 1.00 89.19 307 LYS A C 1
ATOM 2494 O O . LYS A 1 307 ? -2.604 -16.670 23.889 1.00 89.19 307 LYS A O 1
ATOM 2499 N N . GLY A 1 308 ? -4.381 -15.451 24.511 1.00 91.06 308 GLY A N 1
ATOM 2500 C CA . GLY A 1 308 ? -3.608 -14.349 25.083 1.00 91.06 308 GLY A CA 1
ATOM 2501 C C . GLY A 1 308 ? -3.054 -13.370 24.045 1.00 91.06 308 GLY A C 1
ATOM 2502 O O . GLY A 1 308 ? -3.409 -13.411 22.866 1.00 91.06 308 GLY A O 1
ATOM 2503 N N . LYS A 1 309 ? -2.210 -12.445 24.522 1.00 92.06 309 LYS A N 1
ATOM 2504 C CA . LYS A 1 309 ? -1.661 -11.348 23.712 1.00 92.06 309 LYS A CA 1
ATOM 2505 C C . LYS A 1 309 ? -0.659 -11.858 22.675 1.00 92.06 309 LYS A C 1
ATOM 2507 O O . LYS A 1 309 ? 0.288 -12.557 23.032 1.00 92.06 309 LYS A O 1
ATOM 2512 N N . LEU A 1 310 ? -0.820 -11.423 21.431 1.00 92.31 310 LEU A N 1
ATOM 2513 C CA . LEU A 1 310 ? 0.039 -11.758 20.301 1.00 92.31 310 LEU A CA 1
ATOM 2514 C C . LEU A 1 310 ? 1.220 -10.776 20.235 1.00 92.31 310 LEU A C 1
ATOM 2516 O O . LEU A 1 310 ? 1.162 -9.745 19.574 1.00 92.31 310 LEU A O 1
ATOM 2520 N N . ARG A 1 311 ? 2.274 -11.048 21.016 1.00 85.94 311 ARG A N 1
ATOM 2521 C CA . ARG A 1 311 ? 3.431 -10.137 21.168 1.00 85.94 311 ARG A CA 1
ATOM 2522 C C . ARG A 1 311 ? 4.437 -10.195 20.019 1.00 85.94 311 ARG A C 1
ATOM 2524 O O . ARG A 1 311 ? 5.235 -9.277 19.897 1.00 85.94 311 ARG A O 1
ATOM 2531 N N . SER A 1 312 ? 4.441 -11.286 19.269 1.00 88.00 312 SER A N 1
ATOM 2532 C CA . SER A 1 312 ? 5.282 -11.532 18.102 1.00 88.00 312 SER A CA 1
ATOM 2533 C C . SER A 1 312 ? 4.415 -12.295 17.113 1.00 88.00 312 SER A C 1
ATOM 2535 O O . SER A 1 312 ? 3.661 -13.175 17.532 1.00 88.00 312 SER A O 1
ATOM 2537 N N . PHE A 1 313 ? 4.438 -11.880 15.855 1.00 92.38 313 PHE A N 1
ATOM 2538 C CA . PHE A 1 313 ? 3.681 -12.502 14.776 1.00 92.38 313 PHE A CA 1
ATOM 2539 C C . PHE A 1 313 ? 4.279 -12.102 13.431 1.00 92.38 313 PHE A C 1
ATOM 2541 O O . PHE A 1 313 ? 4.976 -11.092 13.323 1.00 92.38 313 PHE A O 1
ATOM 2548 N N . ARG A 1 314 ? 3.989 -12.895 12.403 1.00 93.94 314 ARG A N 1
ATOM 2549 C CA . ARG A 1 314 ? 4.280 -12.576 11.010 1.00 93.94 314 ARG A CA 1
ATOM 2550 C C . ARG A 1 314 ? 3.199 -11.630 10.508 1.00 93.94 314 ARG A C 1
ATOM 2552 O O . ARG A 1 314 ? 2.053 -12.054 10.323 1.00 93.94 314 ARG A O 1
ATOM 2559 N N . SER A 1 315 ? 3.536 -10.363 10.289 1.00 91.88 315 SER A N 1
ATOM 2560 C CA . SER A 1 315 ? 2.540 -9.341 9.955 1.00 91.88 315 SER A CA 1
ATOM 2561 C C . SER A 1 315 ? 1.800 -9.662 8.658 1.00 91.88 315 SER A C 1
ATOM 2563 O O . SER A 1 315 ? 0.578 -9.558 8.580 1.00 91.88 315 SER A O 1
ATOM 2565 N N . GLU A 1 316 ? 2.508 -10.196 7.669 1.00 92.81 316 GLU A N 1
ATOM 2566 C CA . GLU A 1 316 ? 1.905 -10.592 6.399 1.00 92.81 316 GLU A CA 1
ATOM 2567 C C . GLU A 1 316 ? 0.836 -11.690 6.547 1.00 92.81 316 GLU A C 1
ATOM 2569 O O . GLU A 1 316 ? -0.179 -11.670 5.850 1.00 92.81 316 GLU A O 1
ATOM 2574 N N . ALA A 1 317 ? 1.011 -12.627 7.487 1.00 96.00 317 ALA A N 1
ATOM 2575 C CA . ALA A 1 317 ? 0.008 -13.658 7.753 1.00 96.00 317 ALA A CA 1
ATOM 2576 C C . ALA A 1 317 ? -1.263 -13.051 8.362 1.00 96.00 317 ALA A C 1
ATOM 2578 O O . ALA A 1 317 ? -2.369 -13.428 7.976 1.00 96.00 317 ALA A O 1
ATOM 2579 N N . VAL A 1 318 ? -1.117 -12.068 9.256 1.00 96.19 318 VAL A N 1
ATOM 2580 C CA . VAL A 1 318 ? -2.256 -11.327 9.815 1.00 96.19 318 VAL A CA 1
ATOM 2581 C C . VAL A 1 318 ? -2.969 -10.517 8.731 1.00 96.19 318 VAL A C 1
ATOM 2583 O O . VAL A 1 318 ? -4.190 -10.622 8.635 1.00 96.19 318 VAL A O 1
ATOM 2586 N N . ARG A 1 319 ? -2.247 -9.796 7.857 1.00 94.12 319 ARG A N 1
ATOM 2587 C CA . ARG A 1 319 ? -2.852 -9.065 6.722 1.00 94.12 319 ARG A CA 1
ATOM 2588 C C . ARG A 1 319 ? -3.619 -10.006 5.790 1.00 94.12 319 ARG A C 1
ATOM 2590 O O . ARG A 1 319 ? -4.766 -9.729 5.444 1.00 94.12 319 ARG A O 1
ATOM 2597 N N . ALA A 1 320 ? -3.019 -11.140 5.420 1.00 94.62 320 ALA A N 1
ATOM 2598 C CA . ALA A 1 320 ? -3.652 -12.133 4.553 1.00 94.62 320 ALA A CA 1
ATOM 2599 C C . ALA A 1 320 ? -4.913 -12.742 5.186 1.00 94.62 320 ALA A C 1
ATOM 2601 O O . ALA A 1 320 ? -5.930 -12.901 4.507 1.00 94.62 320 ALA A O 1
ATOM 2602 N N . GLY A 1 321 ? -4.858 -13.049 6.483 1.00 96.94 321 GLY A N 1
ATOM 2603 C CA . GLY A 1 321 ? -5.997 -13.553 7.240 1.00 96.94 321 GLY A CA 1
ATOM 2604 C C . GLY A 1 321 ? -7.110 -12.528 7.418 1.00 96.94 321 GLY A C 1
ATOM 2605 O O . GLY A 1 321 ? -8.272 -12.863 7.220 1.00 96.94 321 GLY A O 1
ATOM 2606 N N . PHE A 1 322 ? -6.779 -11.265 7.699 1.00 96.00 322 PHE A N 1
ATOM 2607 C CA . PHE A 1 322 ? -7.758 -10.177 7.773 1.00 96.00 322 PHE A CA 1
ATOM 2608 C C . PHE A 1 322 ? -8.441 -9.944 6.429 1.00 96.00 322 PHE A C 1
ATOM 2610 O O . PHE A 1 322 ? -9.666 -9.875 6.378 1.00 96.00 322 PHE A O 1
ATOM 2617 N N . ALA A 1 323 ? -7.678 -9.918 5.335 1.00 92.88 323 ALA A N 1
ATOM 2618 C CA . ALA A 1 323 ? -8.228 -9.822 3.988 1.00 92.88 323 ALA A CA 1
ATOM 2619 C C . ALA A 1 323 ? -9.186 -10.982 3.666 1.00 92.88 323 ALA A C 1
ATOM 2621 O O . ALA A 1 323 ? -10.253 -10.778 3.081 1.00 92.88 323 ALA A O 1
ATOM 2622 N N . ASP A 1 324 ? -8.820 -12.209 4.047 1.00 94.81 324 ASP A N 1
ATOM 2623 C CA . ASP A 1 324 ? -9.649 -13.400 3.855 1.00 94.81 324 ASP A CA 1
ATOM 2624 C C . ASP A 1 324 ? -10.920 -13.384 4.716 1.00 94.81 324 ASP A C 1
ATOM 2626 O O . ASP A 1 324 ? -12.020 -13.573 4.193 1.00 94.81 324 ASP A O 1
ATOM 2630 N N . ALA A 1 325 ? -10.787 -13.090 6.009 1.00 95.38 325 ALA A N 1
ATOM 2631 C CA . ALA A 1 325 ? -11.900 -12.978 6.941 1.00 95.38 325 ALA A CA 1
ATOM 2632 C C . ALA A 1 325 ? -12.871 -11.866 6.521 1.00 95.38 325 ALA A C 1
ATOM 2634 O O . ALA A 1 325 ? -14.081 -12.085 6.521 1.00 95.38 325 ALA A O 1
ATOM 2635 N N . TYR A 1 326 ? -12.362 -10.710 6.086 1.00 92.44 326 TYR A N 1
ATOM 2636 C CA . TYR A 1 326 ? -13.184 -9.583 5.645 1.00 92.44 326 TYR A CA 1
ATOM 2637 C C . TYR A 1 326 ? -13.996 -9.957 4.405 1.00 92.44 326 TYR A C 1
ATOM 2639 O O . TYR A 1 326 ? -15.208 -9.746 4.366 1.00 92.44 326 TYR A O 1
ATOM 2647 N N . ARG A 1 327 ? -13.351 -10.594 3.417 1.00 90.38 327 ARG A N 1
ATOM 2648 C CA . ARG A 1 327 ? -14.019 -11.077 2.201 1.00 90.38 327 ARG A CA 1
ATOM 2649 C C . ARG A 1 327 ? -15.118 -12.097 2.504 1.00 90.38 327 ARG A C 1
ATOM 2651 O O . ARG A 1 327 ? -16.140 -12.103 1.829 1.00 90.38 327 ARG A O 1
ATOM 2658 N N . GLN A 1 328 ? -14.911 -12.948 3.505 1.00 92.88 328 GLN A N 1
ATOM 2659 C CA . GLN A 1 328 ? -15.875 -13.971 3.922 1.00 92.88 328 GLN A CA 1
ATOM 2660 C C . GLN A 1 328 ? -16.916 -13.460 4.933 1.00 92.88 328 GLN A C 1
ATOM 2662 O O . GLN A 1 328 ? -17.724 -14.245 5.422 1.00 92.88 328 GLN A O 1
ATOM 2667 N N . GLY A 1 329 ? -16.898 -12.171 5.288 1.00 92.00 329 GLY A N 1
ATOM 2668 C CA . GLY A 1 329 ? -17.812 -11.599 6.280 1.00 92.00 329 GLY A CA 1
ATOM 2669 C C . GLY A 1 329 ? -17.546 -12.042 7.724 1.00 92.00 329 GLY A C 1
ATOM 2670 O O . GLY A 1 329 ? -18.383 -11.833 8.600 1.00 92.00 329 GLY A O 1
ATOM 2671 N N . ARG A 1 330 ? -16.381 -12.635 8.012 1.00 95.31 330 ARG A N 1
ATOM 2672 C CA . ARG A 1 330 ? -15.958 -13.081 9.351 1.00 95.31 330 ARG A CA 1
ATOM 2673 C C . ARG A 1 330 ? -15.410 -11.912 10.185 1.00 95.31 330 ARG A C 1
ATOM 2675 O O . ARG A 1 330 ? -14.328 -11.994 10.760 1.00 95.31 330 ARG A O 1
ATOM 2682 N N . PHE A 1 331 ? -16.159 -10.811 10.269 1.00 94.38 331 PHE A N 1
ATOM 2683 C CA . PHE A 1 331 ? -15.713 -9.561 10.908 1.00 94.38 331 PHE A CA 1
ATOM 2684 C C . PHE A 1 331 ? -15.365 -9.735 12.394 1.00 94.38 331 PHE A C 1
ATOM 2686 O O . PHE A 1 331 ? -14.348 -9.222 12.856 1.00 94.38 331 PHE A O 1
ATOM 2693 N N . ALA A 1 332 ? -16.138 -10.542 13.129 1.00 95.50 332 ALA A N 1
ATOM 2694 C CA . ALA A 1 332 ? -15.877 -10.828 14.542 1.00 95.50 332 ALA A CA 1
ATOM 2695 C C . ALA A 1 332 ? -14.521 -11.520 14.778 1.00 95.50 332 ALA A C 1
ATOM 2697 O O . ALA A 1 332 ? -13.934 -11.399 15.849 1.00 95.50 332 ALA A O 1
ATOM 2698 N N . GLU A 1 333 ? -13.999 -12.253 13.794 1.00 96.25 333 GLU A N 1
ATOM 2699 C CA . GLU A 1 333 ? -12.673 -12.864 13.890 1.00 96.25 333 GLU A CA 1
ATOM 2700 C C . GLU A 1 333 ? -11.555 -11.826 13.800 1.00 96.25 333 GLU A C 1
ATOM 2702 O O . GLU A 1 333 ? -10.622 -11.875 14.602 1.00 96.25 333 GLU A O 1
ATOM 2707 N N . ILE A 1 334 ? -11.698 -10.855 12.890 1.00 96.25 334 ILE A N 1
ATOM 2708 C CA . ILE A 1 334 ? -10.771 -9.726 12.747 1.00 96.25 334 ILE A CA 1
ATOM 2709 C C . ILE A 1 334 ? -10.698 -8.957 14.064 1.00 96.25 334 ILE A C 1
ATOM 2711 O O . ILE A 1 334 ? -9.608 -8.791 14.604 1.00 96.25 334 ILE A O 1
ATOM 2715 N N . VAL A 1 335 ? -11.854 -8.564 14.613 1.00 94.62 335 VAL A N 1
ATOM 2716 C CA . VAL A 1 335 ? -11.938 -7.816 15.879 1.00 94.62 335 VAL A CA 1
ATOM 2717 C C . VAL A 1 335 ? -11.268 -8.594 17.015 1.00 94.62 335 VAL A C 1
ATOM 2719 O O . VAL A 1 335 ? -10.347 -8.085 17.651 1.00 94.62 335 VAL A O 1
ATOM 2722 N N . ARG A 1 336 ? -11.634 -9.869 17.215 1.00 94.94 336 ARG A N 1
ATOM 2723 C CA . ARG A 1 336 ? -11.070 -10.699 18.297 1.00 94.94 336 ARG A CA 1
ATOM 2724 C C . ARG A 1 336 ? -9.559 -10.892 18.197 1.00 94.94 336 ARG A C 1
ATOM 2726 O O . ARG A 1 336 ? -8.885 -10.953 19.226 1.00 94.94 336 ARG A O 1
ATOM 2733 N N . LEU A 1 337 ? -9.013 -11.057 16.990 1.00 95.75 337 LEU A N 1
ATOM 2734 C CA . LEU A 1 337 ? -7.566 -11.203 16.837 1.00 95.75 337 LEU A CA 1
ATOM 2735 C C . LEU A 1 337 ? -6.850 -9.858 17.007 1.00 95.75 337 LEU A C 1
ATOM 2737 O O . LEU A 1 337 ? -5.825 -9.811 17.684 1.00 95.75 337 LEU A O 1
ATOM 2741 N N . ALA A 1 338 ? -7.399 -8.773 16.458 1.00 93.31 338 ALA A N 1
ATOM 2742 C CA . ALA A 1 338 ? -6.841 -7.429 16.593 1.00 93.31 338 ALA A CA 1
ATOM 2743 C C . ALA A 1 338 ? -6.745 -6.983 18.061 1.00 93.31 338 ALA A C 1
ATOM 2745 O O . ALA A 1 338 ? -5.712 -6.462 18.470 1.00 93.31 338 ALA A O 1
ATOM 2746 N N . GLU A 1 339 ? -7.742 -7.290 18.896 1.00 92.31 339 GLU A N 1
ATOM 2747 C CA . GLU A 1 339 ? -7.713 -7.011 20.344 1.00 92.31 339 GLU A CA 1
ATOM 2748 C C . GLU A 1 339 ? -6.590 -7.751 21.097 1.00 92.31 339 GLU A C 1
ATOM 2750 O O . GLU A 1 339 ? -6.166 -7.344 22.185 1.00 92.31 339 GLU A O 1
ATOM 2755 N N . ARG A 1 340 ? -6.084 -8.854 20.532 1.00 94.25 340 ARG A N 1
ATOM 2756 C CA . ARG A 1 340 ? -4.941 -9.596 21.085 1.00 94.25 340 ARG A CA 1
ATOM 2757 C C . ARG A 1 340 ? -3.605 -8.999 20.657 1.00 94.25 340 ARG A C 1
ATOM 2759 O O . ARG A 1 340 ? -2.607 -9.244 21.343 1.00 94.25 340 ARG A O 1
ATOM 2766 N N . ILE A 1 341 ? -3.564 -8.239 19.565 1.00 91.62 341 ILE A N 1
ATOM 2767 C CA . ILE A 1 341 ? -2.373 -7.527 19.099 1.00 91.62 341 ILE A CA 1
ATOM 2768 C C . ILE A 1 341 ? -2.164 -6.296 20.000 1.00 91.62 341 ILE A C 1
ATOM 2770 O O . ILE A 1 341 ? -3.119 -5.594 20.331 1.00 91.62 341 ILE A O 1
ATOM 2774 N N . PRO A 1 342 ? -0.932 -6.009 20.464 1.00 86.62 342 PRO A N 1
ATOM 2775 C CA . PRO A 1 342 ? -0.652 -4.767 21.177 1.00 86.62 342 PRO A CA 1
ATOM 2776 C C . PRO A 1 342 ? -1.105 -3.551 20.357 1.00 86.62 342 PRO A C 1
ATOM 2778 O O . PRO A 1 342 ? -0.719 -3.430 19.200 1.00 86.62 342 PRO A O 1
ATOM 2781 N N . GLY A 1 343 ? -1.875 -2.635 20.954 1.00 77.19 343 GLY A N 1
ATOM 2782 C CA . GLY A 1 343 ? -2.458 -1.498 20.224 1.00 77.19 343 GLY A CA 1
ATOM 2783 C C . GLY A 1 343 ? -1.437 -0.652 19.454 1.00 77.19 343 GLY A C 1
ATOM 2784 O O . GLY A 1 343 ? -1.717 -0.246 18.335 1.00 77.19 343 GLY A O 1
ATOM 2785 N N . GLU A 1 344 ? -0.228 -0.469 19.996 1.00 72.56 344 GLU A N 1
ATOM 2786 C CA . GLU A 1 344 ? 0.880 0.205 19.296 1.00 72.56 344 GLU A CA 1
ATOM 2787 C C . GLU A 1 344 ? 1.283 -0.526 18.004 1.00 72.56 344 GLU A C 1
ATOM 2789 O O . GLU A 1 344 ? 1.523 0.123 16.995 1.00 72.56 344 GLU A O 1
ATOM 2794 N N . ARG A 1 345 ? 1.300 -1.868 18.003 1.00 77.69 345 ARG A N 1
ATOM 2795 C CA . ARG A 1 345 ? 1.640 -2.692 16.828 1.00 77.69 345 ARG A CA 1
ATOM 2796 C C . ARG A 1 345 ? 0.527 -2.699 15.791 1.00 77.69 345 ARG A C 1
ATOM 2798 O O . ARG A 1 345 ? 0.817 -2.612 14.608 1.00 77.69 345 ARG A O 1
ATOM 2805 N N . LEU A 1 346 ? -0.730 -2.773 16.231 1.00 81.62 346 LEU A N 1
ATOM 2806 C CA . LEU A 1 346 ? -1.869 -2.651 15.320 1.00 81.62 346 LEU A CA 1
ATOM 2807 C C . LEU A 1 346 ? -1.856 -1.277 14.640 1.00 81.62 346 LEU A C 1
ATOM 2809 O O . LEU A 1 346 ? -2.039 -1.186 13.436 1.00 81.62 346 LEU A O 1
ATOM 2813 N N . GLN A 1 347 ? -1.552 -0.222 15.400 1.00 71.94 347 GLN A N 1
ATOM 2814 C CA . GLN A 1 347 ? -1.399 1.128 14.863 1.00 71.94 347 GLN A CA 1
ATOM 2815 C C . GLN A 1 347 ? -0.180 1.267 13.952 1.00 71.94 347 GLN A C 1
ATOM 2817 O O . GLN A 1 347 ? -0.204 2.085 13.046 1.00 71.94 347 GLN A O 1
ATOM 2822 N N . GLU A 1 348 ? 0.882 0.483 14.141 1.00 73.81 348 GLU A N 1
ATOM 2823 C CA . GLU A 1 348 ? 2.057 0.460 13.260 1.00 73.81 348 GLU A CA 1
ATOM 2824 C C . GLU A 1 348 ? 1.796 -0.154 11.868 1.00 73.81 348 GLU A C 1
ATOM 2826 O O . GLU A 1 348 ? 2.624 0.020 10.971 1.00 73.81 348 GLU A O 1
ATOM 2831 N N . ASP A 1 349 ? 0.638 -0.782 11.653 1.00 80.25 349 ASP A N 1
ATOM 2832 C CA . ASP A 1 349 ? 0.269 -1.410 10.386 1.00 80.25 349 ASP A CA 1
ATOM 2833 C C . ASP A 1 349 ? -1.047 -0.832 9.824 1.00 80.25 349 ASP A C 1
ATOM 2835 O O . ASP A 1 349 ? -2.135 -1.231 10.251 1.00 80.25 349 ASP A O 1
ATOM 2839 N N . PRO A 1 350 ? -0.978 0.104 8.855 1.00 78.00 350 PRO A N 1
ATOM 2840 C CA . PRO A 1 350 ? -2.164 0.748 8.291 1.00 78.00 350 PRO A CA 1
ATOM 2841 C C . PRO A 1 350 ? -3.161 -0.229 7.660 1.00 78.00 350 PRO A C 1
ATOM 2843 O O . PRO A 1 350 ? -4.366 0.009 7.729 1.00 78.00 350 PRO A O 1
ATOM 2846 N N . ASP A 1 351 ? -2.680 -1.328 7.069 1.00 84.69 351 ASP A N 1
ATOM 2847 C CA . ASP A 1 351 ? -3.540 -2.313 6.413 1.00 84.69 351 ASP A CA 1
ATOM 2848 C C . ASP A 1 351 ? -4.343 -3.083 7.472 1.00 84.69 351 ASP A C 1
ATOM 2850 O O . ASP A 1 351 ? -5.566 -3.204 7.363 1.00 84.69 351 ASP A O 1
ATOM 2854 N N . MET A 1 352 ? -3.685 -3.565 8.534 1.00 90.38 352 MET A N 1
ATOM 2855 C CA . MET A 1 352 ? -4.365 -4.270 9.629 1.00 90.38 352 MET A CA 1
ATOM 2856 C C . MET A 1 352 ? -5.369 -3.389 10.357 1.00 90.38 352 MET A C 1
ATOM 2858 O O . MET A 1 352 ? -6.481 -3.837 10.646 1.00 90.38 352 MET A O 1
ATOM 2862 N N . LEU A 1 353 ? -4.967 -2.157 10.660 1.00 84.56 353 LEU A N 1
ATOM 2863 C CA . LEU A 1 353 ? -5.800 -1.195 11.362 1.00 84.56 353 LEU A CA 1
ATOM 2864 C C . LEU A 1 353 ? -7.047 -0.853 10.543 1.00 84.56 353 LEU A C 1
ATOM 2866 O O . LEU A 1 353 ? -8.161 -0.938 11.052 1.00 84.56 353 LEU A O 1
ATOM 2870 N N . MET A 1 354 ? -6.877 -0.609 9.241 1.00 86.06 354 MET A N 1
ATOM 2871 C CA . MET A 1 354 ? -7.991 -0.397 8.321 1.00 86.06 354 MET A CA 1
ATOM 2872 C C . MET A 1 354 ? -8.979 -1.572 8.331 1.00 86.06 354 MET A C 1
ATOM 2874 O O . MET A 1 354 ? -10.191 -1.347 8.380 1.00 86.06 354 MET A O 1
ATOM 2878 N N . TYR A 1 355 ? -8.504 -2.822 8.278 1.00 90.81 355 TYR A N 1
ATOM 2879 C CA . TYR A 1 355 ? -9.393 -3.987 8.366 1.00 90.81 355 TYR A CA 1
ATOM 2880 C C . TYR A 1 355 ? -10.119 -4.058 9.711 1.00 90.81 355 TYR A C 1
ATOM 2882 O O . TYR A 1 355 ? -11.314 -4.351 9.734 1.00 90.81 355 TYR A O 1
ATOM 2890 N N . TYR A 1 356 ? -9.416 -3.797 10.814 1.00 90.50 356 TYR A N 1
ATOM 2891 C CA . TYR A 1 356 ? -9.985 -3.798 12.158 1.00 90.50 356 TYR A CA 1
ATOM 2892 C C . TYR A 1 356 ? -11.097 -2.757 12.318 1.00 90.50 356 TYR A C 1
ATOM 2894 O O . TYR A 1 356 ? -12.191 -3.103 12.765 1.00 90.50 356 TYR A O 1
ATOM 2902 N N . ASP A 1 357 ? -10.858 -1.519 11.896 1.00 84.50 357 ASP A N 1
ATOM 2903 C CA . ASP A 1 357 ? -11.830 -0.431 11.991 1.00 84.50 357 ASP A CA 1
ATOM 2904 C C . ASP A 1 357 ? -13.086 -0.731 11.169 1.00 84.50 357 ASP A C 1
ATOM 2906 O O . ASP A 1 357 ? -14.210 -0.660 11.673 1.00 84.50 357 ASP A O 1
ATOM 2910 N N . ASN A 1 358 ? -12.910 -1.167 9.917 1.00 85.69 358 ASN A N 1
ATOM 2911 C CA . ASN A 1 358 ? -14.036 -1.516 9.050 1.00 85.69 358 ASN A CA 1
ATOM 2912 C C . ASN A 1 358 ? -14.799 -2.756 9.538 1.00 85.69 358 ASN A C 1
ATOM 2914 O O . ASN A 1 358 ? -16.011 -2.842 9.342 1.00 85.69 358 ASN A O 1
ATOM 2918 N N . ALA A 1 359 ? -14.115 -3.725 10.151 1.00 90.12 359 ALA A N 1
ATOM 2919 C CA . ALA A 1 359 ? -14.760 -4.886 10.754 1.00 90.12 359 ALA A CA 1
ATOM 2920 C C . ALA A 1 359 ? -15.536 -4.505 12.022 1.00 90.12 359 ALA A C 1
ATOM 2922 O O . ALA A 1 359 ? -16.651 -4.983 12.207 1.00 90.12 359 ALA A O 1
ATOM 2923 N N . SER A 1 360 ? -14.992 -3.615 12.856 1.00 88.06 360 SER A N 1
ATOM 2924 C CA . SER A 1 360 ? -15.620 -3.168 14.108 1.00 88.06 360 SER A CA 1
ATOM 2925 C C . SER A 1 360 ? -16.962 -2.472 13.875 1.00 88.06 360 SER A C 1
ATOM 2927 O O . SER A 1 360 ? -17.880 -2.641 14.665 1.00 88.06 360 SER A O 1
ATOM 2929 N N . LEU A 1 361 ? -17.121 -1.766 12.750 1.00 86.25 361 LEU A N 1
ATOM 2930 C CA . LEU A 1 361 ? -18.398 -1.165 12.335 1.00 86.25 361 LEU A CA 1
ATOM 2931 C C . LEU A 1 361 ? -19.471 -2.187 11.913 1.00 86.25 361 LEU A C 1
ATOM 2933 O O . LEU A 1 361 ? -20.592 -1.796 11.598 1.00 86.25 361 LEU A O 1
ATOM 2937 N N . ARG A 1 362 ? -19.121 -3.475 11.821 1.00 84.56 362 ARG A N 1
ATOM 2938 C CA . ARG A 1 362 ? -19.979 -4.557 11.305 1.00 84.56 362 ARG A CA 1
ATOM 2939 C C . ARG A 1 362 ? -20.204 -5.684 12.313 1.00 84.56 362 ARG A C 1
ATOM 2941 O O . ARG A 1 362 ? -20.877 -6.660 11.987 1.00 84.56 362 ARG A O 1
ATOM 2948 N N . VAL A 1 363 ? -19.601 -5.583 13.493 1.00 82.50 363 VAL A N 1
ATOM 2949 C CA . VAL A 1 363 ? -19.778 -6.515 14.607 1.00 82.50 363 VAL A CA 1
ATOM 2950 C C . VAL A 1 363 ? -20.656 -5.801 15.627 1.00 82.50 363 VAL A C 1
ATOM 2952 O O . VAL A 1 363 ? -20.150 -5.246 16.597 1.00 82.50 363 VAL A O 1
ATOM 2955 N N . ASP A 1 364 ? -21.957 -5.763 15.342 1.00 53.22 364 ASP A N 1
ATOM 2956 C CA . ASP A 1 364 ? -22.991 -5.417 16.324 1.00 53.22 364 ASP A CA 1
ATOM 2957 C C . ASP A 1 364 ? -23.412 -6.669 17.106 1.00 53.22 364 ASP A C 1
ATOM 2959 O O . ASP A 1 364 ? -23.702 -7.708 16.456 1.00 53.22 364 ASP A O 1
#